Protein AF-A0A366HAZ0-F1 (afdb_monomer_lite)

Secondary structure (DSSP, 8-state):
-------PPPHHHHHHHHHHHHHHHHHHHHS-HHHHHHHHHHHHHHHHHHHHHHHHHHHHH---SS-HHHHHHHHHHHHT--GGGTPPPPPTT--TTHHHHHHHHHHT--HHHHHHHHHHHHHHHH------S----SSS---S---HHHHTTT--HHHHHHHHHHHHTT--HHHHHHHHHHHHHHHSS--

Structure (mmCIF, N/CA/C/O backbone):
data_AF-A0A366HAZ0-F1
#
_entry.id   AF-A0A366HAZ0-F1
#
loop_
_atom_site.group_PDB
_atom_site.id
_atom_site.type_symbol
_atom_site.label_atom_id
_atom_site.label_alt_id
_atom_site.label_comp_id
_atom_site.label_asym_id
_atom_site.label_entity_id
_atom_site.label_seq_id
_atom_site.pdbx_PDB_ins_code
_atom_site.Cartn_x
_atom_site.Cartn_y
_atom_site.Cartn_z
_atom_site.occupancy
_atom_site.B_iso_or_equiv
_atom_site.auth_seq_id
_atom_site.auth_comp_id
_atom_site.auth_asym_id
_atom_site.auth_atom_id
_atom_site.pdbx_PDB_model_num
ATOM 1 N N . MET A 1 1 ? -4.946 27.145 -31.937 1.00 37.06 1 MET A N 1
ATOM 2 C CA . MET A 1 1 ? -6.100 26.781 -31.088 1.00 37.06 1 MET A CA 1
ATOM 3 C C . MET A 1 1 ? -5.524 26.012 -29.920 1.00 37.06 1 MET A C 1
ATOM 5 O O . MET A 1 1 ? -5.293 24.819 -30.047 1.00 37.06 1 MET A O 1
ATOM 9 N N . ASP A 1 2 ? -5.206 26.731 -28.848 1.00 38.22 2 ASP A N 1
ATOM 10 C CA . ASP A 1 2 ? -4.627 26.183 -27.624 1.00 38.22 2 ASP A CA 1
ATOM 11 C C . ASP A 1 2 ? -5.698 26.182 -26.539 1.00 38.22 2 ASP A C 1
ATOM 13 O O . ASP A 1 2 ? -6.238 27.233 -26.198 1.00 38.22 2 ASP A O 1
ATOM 17 N N . THR A 1 3 ? -5.998 25.014 -25.978 1.00 39.91 3 THR A N 1
ATOM 18 C CA . THR A 1 3 ? -6.751 24.906 -24.724 1.00 39.91 3 THR A CA 1
ATOM 19 C C . THR A 1 3 ? -5.991 23.991 -23.777 1.00 39.91 3 THR A C 1
ATOM 21 O O . THR A 1 3 ? -6.195 22.778 -23.745 1.00 39.91 3 THR A O 1
ATOM 24 N N . ASN A 1 4 ? -5.087 24.619 -23.023 1.00 38.84 4 ASN A N 1
ATOM 25 C CA . ASN A 1 4 ? -4.504 24.112 -21.786 1.00 38.84 4 ASN A CA 1
ATOM 26 C C . ASN A 1 4 ? -5.628 23.850 -20.775 1.00 38.84 4 ASN A C 1
ATOM 28 O O . ASN A 1 4 ? -6.159 24.794 -20.193 1.00 38.84 4 ASN A O 1
ATOM 32 N N . ASN A 1 5 ? -5.976 22.584 -20.543 1.00 39.19 5 ASN A N 1
ATOM 33 C CA . ASN A 1 5 ? -6.870 22.204 -19.452 1.00 39.19 5 ASN A CA 1
ATOM 34 C C . ASN A 1 5 ? -6.023 21.829 -18.232 1.00 39.19 5 ASN A C 1
ATOM 36 O O . ASN A 1 5 ? -5.720 20.668 -17.970 1.00 39.19 5 ASN A O 1
ATOM 40 N N . ASN A 1 6 ? -5.590 22.870 -17.527 1.00 42.06 6 ASN A N 1
ATOM 41 C CA . ASN A 1 6 ? -4.923 22.782 -16.240 1.00 42.06 6 ASN A CA 1
ATOM 42 C C . ASN A 1 6 ? -5.991 22.401 -15.200 1.00 42.06 6 ASN A C 1
ATOM 44 O O . ASN A 1 6 ? -6.710 23.269 -14.704 1.00 42.06 6 ASN A O 1
ATOM 48 N N . LEU A 1 7 ? -6.141 21.109 -14.895 1.00 39.94 7 LEU A N 1
ATOM 49 C CA . LEU A 1 7 ? -6.948 20.640 -13.763 1.00 39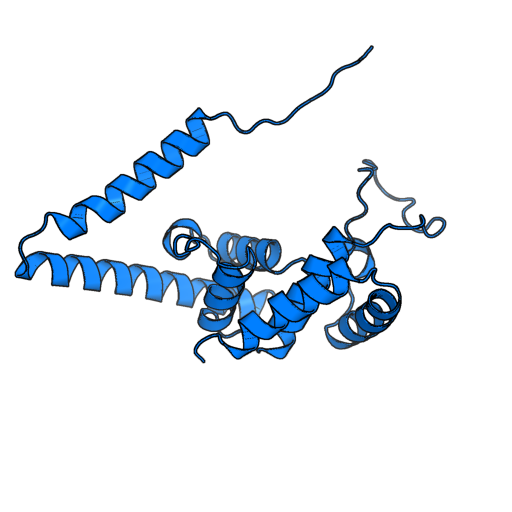.94 7 LEU A CA 1
ATOM 50 C C . LEU A 1 7 ? -6.211 20.984 -12.460 1.00 39.94 7 LEU A C 1
ATOM 52 O O . LEU A 1 7 ? -5.649 20.129 -11.783 1.00 39.94 7 LEU A O 1
ATOM 56 N N . LYS A 1 8 ? -6.207 22.274 -12.113 1.00 45.34 8 LYS A N 1
ATOM 57 C CA . LYS A 1 8 ? -6.032 22.699 -10.728 1.00 45.34 8 LYS A CA 1
ATOM 58 C C . LYS A 1 8 ? -7.244 22.181 -9.965 1.00 45.34 8 LYS A C 1
ATOM 60 O O . LYS A 1 8 ? -8.372 22.536 -10.302 1.00 45.34 8 LYS A O 1
ATOM 65 N N . MET A 1 9 ? -7.013 21.357 -8.944 1.00 40.12 9 MET A N 1
ATOM 66 C CA . MET A 1 9 ? -8.027 21.162 -7.912 1.00 40.12 9 MET A CA 1
ATOM 67 C C . MET A 1 9 ? -8.439 22.555 -7.400 1.00 40.12 9 MET A C 1
ATOM 69 O O . MET A 1 9 ? -7.547 23.341 -7.063 1.00 40.12 9 MET A O 1
ATOM 73 N N . PRO A 1 10 ? -9.741 22.895 -7.390 1.00 47.88 10 PRO A N 1
ATOM 74 C CA . PRO A 1 10 ? -10.216 24.129 -6.774 1.00 47.88 10 PRO A CA 1
ATOM 75 C C . PRO A 1 10 ? -9.736 24.145 -5.322 1.00 47.88 10 PRO A C 1
ATOM 77 O O . PRO A 1 10 ? -9.923 23.142 -4.627 1.00 47.88 10 PRO A O 1
ATOM 80 N N . SER A 1 11 ? -9.091 25.231 -4.871 1.00 53.00 11 SER A N 1
ATOM 81 C CA . SER A 1 11 ? -8.598 25.306 -3.485 1.00 53.00 11 SER A CA 1
ATOM 82 C C . SER A 1 11 ? -9.735 25.084 -2.492 1.00 53.00 11 SER A C 1
ATOM 84 O O . SER A 1 11 ? -9.527 24.421 -1.491 1.00 53.00 11 SER A O 1
ATOM 86 N N . ASP A 1 12 ? -10.955 25.461 -2.873 1.00 47.22 12 ASP A N 1
ATOM 87 C CA . ASP A 1 12 ? -12.197 25.226 -2.143 1.00 47.22 12 ASP A CA 1
ATOM 88 C C . ASP A 1 12 ? -12.406 23.761 -1.722 1.00 47.22 12 ASP A C 1
ATOM 90 O O . ASP A 1 12 ? -12.952 23.521 -0.655 1.00 47.22 12 ASP A O 1
ATOM 94 N N . ILE A 1 13 ? -11.962 22.768 -2.507 1.00 51.81 13 ILE A N 1
ATOM 95 C CA . ILE A 1 13 ? -12.087 21.341 -2.141 1.00 51.81 13 ILE A CA 1
ATOM 96 C C . ILE A 1 13 ? -11.008 20.943 -1.132 1.00 51.81 13 ILE A C 1
ATOM 98 O O . ILE A 1 13 ? -11.284 20.191 -0.202 1.00 51.81 13 ILE A O 1
ATOM 102 N N . LEU A 1 14 ? -9.788 21.454 -1.296 1.00 46.91 14 LEU A N 1
ATOM 103 C CA . LEU A 1 14 ? -8.686 21.242 -0.355 1.00 46.91 14 LEU A CA 1
ATOM 104 C C . LEU A 1 14 ? -8.985 21.905 0.993 1.00 46.91 14 LEU A C 1
ATOM 106 O O . LEU A 1 14 ? -8.792 21.278 2.029 1.00 46.91 14 LEU A O 1
ATOM 110 N N . ASP A 1 15 ? -9.541 23.113 0.975 1.00 42.88 15 ASP A N 1
ATOM 111 C CA . ASP A 1 15 ? -9.958 23.858 2.160 1.00 42.88 15 ASP A CA 1
ATOM 112 C C . ASP A 1 15 ? -11.165 23.195 2.842 1.00 42.88 15 ASP A C 1
ATOM 114 O O . ASP A 1 15 ? -11.197 23.107 4.067 1.00 42.88 15 ASP A O 1
ATOM 118 N N . LEU A 1 16 ? -12.117 22.638 2.079 1.00 44.81 16 LEU A N 1
ATOM 119 C CA . LEU A 1 16 ? -13.236 21.867 2.635 1.00 44.81 16 LEU A CA 1
ATOM 120 C C . LEU A 1 16 ? -12.758 20.563 3.290 1.00 44.81 16 LEU A C 1
ATOM 122 O O . LEU A 1 16 ? -13.192 20.233 4.390 1.00 44.81 16 LEU A O 1
ATOM 126 N N . VAL A 1 17 ? -11.833 19.845 2.644 1.00 47.78 17 VAL A N 1
ATOM 127 C CA . VAL A 1 17 ? -11.244 18.608 3.181 1.00 47.78 17 VAL A CA 1
ATOM 128 C C . VAL A 1 17 ? -10.405 18.905 4.426 1.00 47.78 17 VAL A C 1
ATOM 130 O O . VAL A 1 17 ? -10.505 18.174 5.405 1.00 47.78 17 VAL A O 1
ATOM 133 N N . LEU A 1 18 ? -9.631 19.995 4.439 1.00 50.50 18 LEU A N 1
ATOM 134 C CA . LEU A 1 18 ? -8.864 20.436 5.610 1.00 50.50 18 LEU A CA 1
ATOM 135 C C . LEU A 1 18 ? -9.772 20.928 6.751 1.00 50.50 18 LEU A C 1
ATOM 137 O O . LEU A 1 18 ? -9.487 20.664 7.921 1.00 50.50 18 LEU A O 1
ATOM 141 N N . ALA A 1 19 ? -10.889 21.591 6.445 1.00 47.81 19 ALA A N 1
ATOM 142 C CA . ALA A 1 19 ? -11.870 22.030 7.438 1.00 47.81 19 ALA A CA 1
ATOM 143 C C . ALA A 1 19 ? -12.631 20.845 8.057 1.00 47.81 19 ALA A C 1
ATOM 145 O O . ALA A 1 19 ? -12.756 20.758 9.277 1.00 47.81 19 ALA A O 1
ATOM 146 N N . GLU A 1 20 ? -13.076 19.884 7.245 1.00 46.56 20 GLU A N 1
ATOM 147 C CA . GLU A 1 20 ? -13.762 18.675 7.722 1.00 46.56 20 GLU A CA 1
ATOM 148 C C . GLU A 1 20 ? -12.813 17.748 8.508 1.00 46.56 20 GLU A C 1
ATOM 150 O O . GLU A 1 20 ? -13.216 17.058 9.449 1.00 46.56 20 GLU A O 1
ATOM 155 N N . TRP A 1 21 ? -11.523 17.766 8.177 1.00 46.34 21 TRP A N 1
ATOM 156 C CA . TRP A 1 21 ? -10.495 16.993 8.867 1.00 46.34 21 TRP A CA 1
ATOM 157 C C . TRP A 1 21 ? -10.009 17.642 10.169 1.00 46.34 21 TRP A C 1
ATOM 159 O O . TRP A 1 21 ? -9.858 16.946 11.173 1.00 46.34 21 TRP A O 1
ATOM 169 N N . SER A 1 22 ? -9.856 18.970 10.204 1.00 50.12 22 SER A N 1
ATOM 170 C CA . SER A 1 22 ? -9.558 19.701 11.446 1.00 50.12 22 SER A CA 1
ATOM 171 C C . SER A 1 22 ? -10.711 19.611 12.451 1.00 50.12 22 SER A C 1
ATOM 173 O O . SER A 1 22 ? -10.463 19.399 13.635 1.00 50.12 22 SER A O 1
ATOM 175 N N . ALA A 1 23 ? -11.967 19.649 11.993 1.00 50.50 23 ALA A N 1
ATOM 176 C CA . ALA A 1 23 ? -13.138 19.525 12.861 1.00 50.50 23 ALA A CA 1
ATOM 177 C C . ALA A 1 23 ? -13.175 18.203 13.655 1.00 50.50 23 ALA A C 1
ATOM 179 O O . ALA A 1 23 ? -13.525 18.213 14.832 1.00 50.50 23 ALA A O 1
ATOM 180 N N . ASN A 1 24 ? -12.757 17.080 13.057 1.00 49.91 24 ASN A N 1
ATOM 181 C CA . ASN A 1 24 ? -12.725 15.783 13.748 1.00 49.91 24 ASN A CA 1
ATOM 182 C C . ASN A 1 24 ? -11.551 15.654 14.742 1.00 49.91 24 ASN A C 1
ATOM 184 O O . ASN A 1 24 ? -11.669 14.935 15.728 1.00 49.91 24 ASN A O 1
ATOM 188 N N . HIS A 1 25 ? -10.433 16.357 14.521 1.00 47.94 25 HIS A N 1
ATOM 189 C CA . HIS A 1 25 ? -9.297 16.376 15.457 1.00 47.94 25 HIS A CA 1
ATOM 190 C C . HIS A 1 25 ? -9.520 17.315 16.658 1.00 47.94 25 HIS A C 1
ATOM 192 O O . HIS A 1 25 ? -9.058 17.026 17.761 1.00 47.94 25 HIS A O 1
ATOM 198 N N . ILE A 1 26 ? -10.255 18.418 16.477 1.00 50.28 26 ILE A N 1
ATOM 199 C CA . ILE A 1 26 ? -10.458 19.448 17.515 1.00 50.28 26 ILE A CA 1
ATOM 200 C C . ILE A 1 26 ? -11.385 18.977 18.657 1.00 50.28 26 ILE A C 1
ATOM 202 O O . ILE A 1 26 ? -11.245 19.431 19.798 1.00 50.28 26 ILE A O 1
ATOM 206 N N . GLU A 1 27 ? -12.296 18.027 18.411 1.00 51.94 27 GLU A N 1
ATOM 207 C CA . GLU A 1 27 ? -13.179 17.481 19.463 1.00 51.94 27 GLU A CA 1
ATOM 208 C C . GLU A 1 27 ? -12.410 16.743 20.579 1.00 51.94 27 GLU A C 1
ATOM 210 O O . GLU A 1 27 ? -12.905 16.590 21.695 1.00 51.94 27 GLU A O 1
ATOM 215 N N . TRP A 1 28 ? -11.180 16.302 20.306 1.00 47.38 28 TRP A N 1
ATOM 216 C CA . TRP A 1 28 ? -10.385 15.464 21.206 1.00 47.38 28 TRP A CA 1
ATOM 217 C C . TRP A 1 28 ? -9.606 16.276 22.230 1.00 47.38 28 TRP A C 1
ATOM 219 O O . TRP A 1 28 ? -9.470 15.863 23.382 1.00 47.38 28 TRP A O 1
ATOM 229 N N . GLU A 1 29 ? -9.095 17.428 21.801 1.00 53.06 29 GLU A N 1
ATOM 230 C CA . GLU A 1 29 ? -8.284 18.322 22.630 1.00 53.06 29 GLU A CA 1
ATOM 231 C C . GLU A 1 29 ? -9.135 19.131 23.615 1.00 53.06 29 GLU A C 1
ATOM 233 O O . GLU A 1 29 ? -8.626 19.633 24.615 1.00 53.06 29 GLU A O 1
ATOM 238 N N . THR A 1 30 ? -10.441 19.232 23.359 1.00 59.28 30 THR A N 1
ATOM 239 C CA . THR A 1 30 ? -11.375 20.068 24.126 1.00 59.28 30 THR A CA 1
ATOM 240 C C . THR A 1 30 ? -12.292 19.274 25.063 1.00 59.28 30 THR A C 1
ATOM 242 O O . THR A 1 30 ? -12.938 19.862 25.933 1.00 59.28 30 THR A O 1
ATOM 245 N N . ALA A 1 31 ? -12.336 17.942 24.943 1.00 59.03 31 ALA A N 1
ATOM 246 C CA . ALA A 1 31 ? -13.178 17.090 25.777 1.00 59.03 31 ALA A CA 1
ATOM 247 C C . ALA A 1 31 ? -12.585 16.879 27.190 1.00 59.03 31 ALA A C 1
ATOM 249 O O . ALA A 1 31 ? -11.376 16.672 27.337 1.00 59.03 31 ALA A O 1
ATOM 250 N N . PRO A 1 32 ? -13.416 16.834 28.253 1.00 71.31 32 PRO A N 1
ATOM 251 C CA . PRO A 1 32 ? -12.972 16.429 29.585 1.00 71.31 32 PRO A CA 1
ATOM 252 C C . PRO A 1 32 ? -12.247 15.070 29.539 1.00 71.31 32 PRO A C 1
ATOM 254 O O . PRO A 1 32 ? -12.665 14.196 28.773 1.00 71.31 32 PRO A O 1
ATOM 257 N N . PRO A 1 33 ? -11.223 14.816 30.380 1.00 67.25 33 PRO A N 1
ATOM 258 C CA . PRO A 1 33 ? -10.393 13.606 30.296 1.00 67.25 33 PRO A CA 1
ATOM 259 C C . PRO A 1 33 ? -11.170 12.276 30.268 1.00 67.25 33 PRO A C 1
ATOM 261 O O . PRO A 1 33 ? -10.761 11.328 29.596 1.00 67.25 33 PRO A O 1
ATOM 264 N N . SER A 1 34 ? -12.315 12.209 30.957 1.00 68.00 34 SER A N 1
ATOM 265 C CA . SER A 1 34 ? -13.208 11.043 30.971 1.00 68.00 34 SER A CA 1
ATOM 266 C C . SER A 1 34 ? -13.964 10.821 29.652 1.00 68.00 34 SER A C 1
ATOM 268 O O . SER A 1 34 ? -14.258 9.679 29.307 1.00 68.00 34 SER A O 1
ATOM 270 N N . GLN A 1 35 ? -14.244 11.881 28.888 1.00 72.12 35 GLN A N 1
ATOM 271 C CA . GLN A 1 35 ? -14.897 11.820 27.576 1.00 72.12 35 GLN A CA 1
ATOM 272 C C . GLN A 1 35 ? -13.882 11.645 26.442 1.00 72.12 35 GLN A C 1
ATOM 274 O O . GLN A 1 35 ? -14.131 10.868 25.523 1.00 72.12 35 GLN A O 1
ATOM 279 N N . ALA A 1 36 ? -12.701 12.259 26.551 1.00 72.94 36 ALA A N 1
ATOM 280 C CA . ALA A 1 36 ? -11.616 12.098 25.582 1.00 72.94 36 ALA A CA 1
ATOM 281 C C . ALA A 1 36 ? -11.197 10.625 25.411 1.00 72.94 36 ALA A C 1
ATOM 283 O O . ALA A 1 36 ? -10.845 10.187 24.319 1.00 72.94 36 ALA A O 1
ATOM 284 N N . PHE A 1 37 ? -11.254 9.815 26.476 1.00 78.00 37 PHE A N 1
ATOM 285 C CA . PHE A 1 37 ? -11.041 8.368 26.367 1.00 78.00 37 PHE A CA 1
ATOM 286 C C . PHE A 1 37 ? -12.111 7.670 25.511 1.00 78.00 37 PHE A C 1
ATOM 288 O O . PHE A 1 37 ? -11.766 6.868 24.646 1.00 78.00 37 PHE A O 1
ATOM 295 N N . LEU A 1 38 ? -13.393 7.980 25.722 1.00 80.06 38 LEU A N 1
ATOM 296 C CA . LEU A 1 38 ? -14.501 7.367 24.980 1.00 80.06 38 LEU A CA 1
ATOM 297 C C . LEU A 1 38 ? -14.480 7.757 23.502 1.00 80.06 38 LEU A C 1
ATOM 299 O O . LEU A 1 38 ? -14.690 6.904 22.641 1.00 80.06 38 LEU A O 1
ATOM 303 N N . VAL A 1 39 ? -14.168 9.019 23.210 1.00 78.44 39 VAL A N 1
ATOM 304 C CA . VAL A 1 39 ? -13.999 9.514 21.840 1.00 78.44 39 VAL A CA 1
ATOM 305 C C . VAL A 1 39 ? -12.830 8.788 21.156 1.00 78.44 39 VAL A C 1
ATOM 307 O O . VAL A 1 39 ? -13.010 8.221 20.074 1.00 78.44 39 VAL A O 1
ATOM 310 N N . ARG A 1 40 ? -11.678 8.668 21.839 1.00 78.12 40 ARG A N 1
ATOM 311 C CA . ARG A 1 40 ? -10.515 7.896 21.362 1.00 78.12 40 ARG A CA 1
ATOM 312 C C . ARG A 1 40 ? -10.834 6.437 21.077 1.00 78.12 40 ARG A C 1
ATOM 314 O O . ARG A 1 40 ? -10.484 5.919 20.017 1.00 78.12 40 ARG A O 1
ATOM 321 N N . ALA A 1 41 ? -11.517 5.773 22.003 1.00 81.50 41 ALA A N 1
ATOM 322 C CA . ALA A 1 41 ? -11.931 4.385 21.840 1.00 81.50 41 ALA A CA 1
ATOM 323 C C . ALA A 1 41 ? -12.916 4.222 20.668 1.00 81.50 41 ALA A C 1
ATOM 325 O O . ALA A 1 41 ? -12.799 3.277 19.887 1.00 81.50 41 ALA A O 1
ATOM 326 N N . GLY A 1 42 ? -13.850 5.164 20.508 1.00 84.25 42 GLY A N 1
ATOM 327 C CA . GLY A 1 42 ? -14.813 5.179 19.411 1.00 84.25 42 GLY A CA 1
ATOM 328 C C . GLY A 1 42 ? -14.155 5.319 18.039 1.00 84.25 42 GLY A C 1
ATOM 329 O O . GLY A 1 42 ? -14.512 4.600 17.105 1.00 84.25 42 GLY A O 1
ATOM 330 N N . GLU A 1 43 ? -13.165 6.198 17.887 1.00 83.19 43 GLU A N 1
ATOM 331 C CA . GLU A 1 43 ? -12.406 6.290 16.632 1.00 83.19 43 GLU A CA 1
ATOM 332 C C . GLU A 1 43 ? -11.502 5.095 16.389 1.00 83.19 43 GLU A C 1
ATOM 334 O O . GLU A 1 43 ? -11.487 4.578 15.273 1.00 83.19 43 GLU A O 1
ATOM 339 N N . ALA A 1 44 ? -10.827 4.587 17.420 1.00 84.31 44 ALA A N 1
ATOM 340 C CA . ALA A 1 44 ? -10.047 3.362 17.295 1.00 84.31 44 ALA A CA 1
ATOM 341 C C . ALA A 1 44 ? -10.919 2.194 16.795 1.00 84.31 44 ALA A C 1
ATOM 343 O O . ALA A 1 44 ? -10.514 1.465 15.889 1.00 84.31 44 ALA A O 1
ATOM 344 N N . ALA A 1 45 ? -12.148 2.058 17.309 1.00 85.06 45 ALA A N 1
ATOM 345 C CA . ALA A 1 45 ? -13.103 1.051 16.853 1.00 85.06 45 ALA A CA 1
ATOM 346 C C . ALA A 1 45 ? -13.551 1.274 15.396 1.00 85.06 45 ALA A C 1
ATOM 348 O O . ALA A 1 45 ? -13.588 0.324 14.607 1.00 85.06 45 ALA A O 1
ATOM 349 N N . ARG A 1 46 ? -13.852 2.524 15.007 1.00 87.25 46 ARG A N 1
ATOM 350 C CA . ARG A 1 46 ? -14.220 2.879 13.623 1.00 87.25 46 ARG A CA 1
ATOM 351 C C . ARG A 1 46 ? -13.086 2.566 12.642 1.00 87.25 46 ARG A C 1
ATOM 353 O O . ARG A 1 46 ? -13.329 1.923 11.618 1.00 87.25 46 ARG A O 1
ATOM 360 N N . ASN A 1 47 ? -11.856 2.931 12.992 1.00 87.56 47 ASN A N 1
ATOM 361 C CA . ASN A 1 47 ? -10.667 2.688 12.177 1.00 87.56 47 ASN A CA 1
ATOM 362 C C . ASN A 1 47 ? -10.335 1.195 12.101 1.00 87.56 47 ASN A C 1
ATOM 364 O O . ASN A 1 47 ? -10.061 0.680 11.018 1.00 87.56 47 ASN A O 1
ATOM 368 N N . GLY A 1 48 ? -10.450 0.468 13.216 1.00 89.00 48 GLY A N 1
ATOM 369 C CA . GLY A 1 48 ? -10.290 -0.986 13.247 1.00 89.00 48 GLY A CA 1
ATOM 370 C C . GLY A 1 48 ? -11.286 -1.706 12.332 1.00 89.00 48 GLY A C 1
ATOM 371 O O . GLY A 1 48 ? -10.905 -2.605 11.581 1.00 89.00 48 GLY A O 1
ATOM 372 N N . ASN A 1 49 ? -12.552 -1.275 12.319 1.00 91.19 49 ASN A N 1
ATOM 373 C CA . ASN A 1 49 ? -13.550 -1.833 11.408 1.00 91.19 49 ASN A CA 1
ATOM 374 C C . ASN A 1 49 ? -13.243 -1.518 9.932 1.00 91.19 49 ASN A C 1
ATOM 376 O O . ASN A 1 49 ? -13.368 -2.401 9.086 1.00 91.19 49 ASN A O 1
ATOM 380 N N . ALA A 1 50 ? -12.809 -0.294 9.624 1.00 90.94 50 ALA A N 1
ATOM 381 C CA . ALA A 1 50 ? -12.411 0.102 8.273 1.00 90.94 50 ALA A CA 1
ATOM 382 C C . ALA A 1 50 ? -11.223 -0.730 7.749 1.00 90.94 50 ALA A C 1
ATOM 384 O O . ALA A 1 50 ? -11.292 -1.276 6.647 1.00 90.94 50 ALA A O 1
ATOM 385 N N . ILE A 1 51 ? -10.184 -0.918 8.571 1.00 91.69 51 ILE A N 1
ATOM 386 C CA . ILE A 1 51 ? -9.027 -1.773 8.257 1.00 91.69 51 ILE A CA 1
ATOM 387 C C . ILE A 1 51 ? -9.471 -3.214 7.988 1.00 91.69 51 ILE A C 1
ATOM 389 O O . ILE A 1 51 ? -9.011 -3.832 7.031 1.00 91.69 51 ILE A O 1
ATOM 393 N N . ARG A 1 52 ? -10.398 -3.753 8.791 1.00 91.94 52 ARG A N 1
ATOM 394 C CA . ARG A 1 52 ? -10.930 -5.110 8.599 1.00 91.94 52 ARG A CA 1
ATOM 395 C C . ARG A 1 52 ? -11.652 -5.271 7.257 1.00 91.94 52 ARG A C 1
ATOM 397 O O . ARG A 1 52 ? -11.442 -6.270 6.578 1.00 91.94 52 ARG A O 1
ATOM 404 N N . LEU A 1 53 ? -12.482 -4.302 6.866 1.00 92.94 53 LEU A N 1
ATOM 405 C CA . LEU A 1 53 ? -13.170 -4.325 5.568 1.00 92.94 53 LEU A CA 1
ATOM 406 C C . LEU A 1 53 ? -12.175 -4.271 4.405 1.00 92.94 53 LEU A C 1
ATOM 408 O O . LEU A 1 53 ? -12.291 -5.037 3.451 1.00 92.94 53 LEU A O 1
ATOM 412 N N . MET A 1 54 ? -11.169 -3.404 4.506 1.00 93.19 54 MET A N 1
ATOM 413 C CA . MET A 1 54 ? -10.128 -3.291 3.490 1.00 93.19 54 MET A CA 1
ATOM 414 C C . MET A 1 54 ? -9.249 -4.539 3.409 1.00 93.19 54 MET A C 1
ATOM 416 O O . MET A 1 54 ? -8.929 -4.964 2.306 1.00 93.19 54 MET A O 1
ATOM 420 N N . ARG A 1 55 ? -8.916 -5.181 4.534 1.00 94.25 55 ARG A N 1
ATOM 421 C CA . ARG A 1 55 ? -8.192 -6.463 4.549 1.00 94.25 55 ARG A CA 1
ATOM 422 C C . ARG A 1 55 ? -8.919 -7.532 3.732 1.00 94.25 55 ARG A C 1
ATOM 424 O O . ARG A 1 55 ? -8.289 -8.195 2.917 1.00 94.25 55 ARG A O 1
ATOM 431 N N . ASN A 1 56 ? -10.236 -7.657 3.897 1.00 91.94 56 ASN A N 1
ATOM 432 C CA . ASN A 1 56 ? -11.030 -8.593 3.097 1.00 91.94 56 ASN A CA 1
ATOM 433 C C . ASN A 1 56 ? -10.957 -8.250 1.599 1.00 91.94 56 ASN A C 1
ATOM 435 O O . ASN A 1 56 ? -10.755 -9.137 0.775 1.00 91.94 56 ASN A O 1
ATOM 439 N N . ALA A 1 57 ? -11.044 -6.962 1.248 1.00 92.12 57 ALA A N 1
ATOM 440 C CA . ALA A 1 57 ? -10.912 -6.514 -0.138 1.00 92.12 57 ALA A CA 1
ATOM 441 C C . ALA A 1 57 ? -9.511 -6.777 -0.726 1.00 92.12 57 ALA A C 1
ATOM 443 O O . ALA A 1 57 ? -9.413 -7.124 -1.899 1.00 92.12 57 ALA A O 1
ATOM 444 N N . VAL A 1 58 ? -8.436 -6.673 0.068 1.00 92.81 58 VAL A N 1
ATOM 445 C CA . VAL A 1 58 ? -7.077 -7.074 -0.352 1.00 92.81 58 VAL A CA 1
ATOM 446 C C . VAL A 1 58 ? -7.032 -8.560 -0.698 1.00 92.81 58 VAL A C 1
ATOM 448 O O . VAL A 1 58 ? -6.447 -8.930 -1.713 1.00 92.81 58 VAL A O 1
ATOM 451 N N . SER A 1 59 ? -7.643 -9.417 0.126 1.00 89.06 59 SER A N 1
ATOM 452 C CA . SER A 1 59 ? -7.689 -10.859 -0.137 1.00 89.06 59 SER A CA 1
ATOM 453 C C . SER A 1 59 ? -8.460 -11.202 -1.415 1.00 89.06 59 SER A C 1
ATOM 455 O O . SER A 1 59 ? -8.074 -12.134 -2.111 1.00 89.06 59 SER A O 1
ATOM 457 N N . GLU A 1 60 ? -9.513 -10.448 -1.741 1.00 89.38 60 GLU A N 1
ATOM 458 C CA . GLU A 1 60 ? -10.284 -10.623 -2.981 1.00 89.38 60 GLU A CA 1
ATOM 459 C C . GLU A 1 60 ? -9.559 -10.097 -4.226 1.00 89.38 60 GLU A C 1
ATOM 461 O O . GLU A 1 60 ? -9.609 -10.732 -5.277 1.00 89.38 60 GLU A O 1
ATOM 466 N N . LEU A 1 61 ? -8.927 -8.922 -4.132 1.00 86.94 61 LEU A N 1
ATOM 467 C CA . LEU A 1 61 ? -8.273 -8.268 -5.270 1.00 86.94 61 LEU A CA 1
ATOM 468 C C . LEU A 1 61 ? -6.939 -8.923 -5.642 1.00 86.94 61 LEU A C 1
ATOM 470 O O . LEU A 1 61 ? -6.547 -8.863 -6.804 1.00 86.94 61 LEU A O 1
ATOM 474 N N . GLY A 1 62 ? -6.256 -9.553 -4.682 1.00 87.50 62 GLY A N 1
ATOM 475 C CA . GLY A 1 62 ? -4.945 -10.153 -4.916 1.00 87.50 62 GLY A CA 1
ATOM 476 C C . GLY A 1 62 ? -3.891 -9.107 -5.283 1.00 87.50 62 GLY A C 1
ATOM 477 O O . GLY A 1 62 ? -3.975 -7.953 -4.880 1.00 87.50 62 GLY A O 1
ATOM 478 N N . PHE A 1 63 ? -2.858 -9.501 -6.021 1.00 87.12 63 PHE A N 1
ATOM 479 C CA . PHE A 1 63 ? -1.887 -8.540 -6.538 1.00 87.12 63 PHE A CA 1
ATOM 480 C C . PHE A 1 63 ? -2.430 -7.842 -7.786 1.00 87.12 63 PHE A C 1
ATOM 482 O O . PHE A 1 63 ? -2.929 -8.490 -8.704 1.00 87.12 63 PHE A O 1
ATOM 489 N N . SER A 1 64 ? -2.286 -6.518 -7.830 1.00 85.56 64 SER A N 1
ATOM 490 C CA . SER A 1 64 ? -2.530 -5.720 -9.029 1.00 85.56 64 SER A CA 1
ATOM 491 C C . SER A 1 64 ? -1.295 -4.870 -9.310 1.00 85.56 64 SER A C 1
ATOM 493 O O . SER A 1 64 ? -0.811 -4.207 -8.393 1.00 85.56 64 SER A O 1
ATOM 495 N N . PRO A 1 65 ? -0.779 -4.849 -10.546 1.00 81.56 65 PRO A N 1
ATOM 496 C CA . PRO A 1 65 ? 0.485 -4.205 -10.885 1.00 81.56 65 PRO A CA 1
ATOM 497 C C . PRO A 1 65 ? 0.340 -2.680 -11.022 1.00 81.56 65 PRO A C 1
ATOM 499 O O . PRO A 1 65 ? 0.670 -2.097 -12.048 1.00 81.56 65 PRO A O 1
ATOM 502 N N . VAL A 1 66 ? -0.174 -2.025 -9.985 1.00 84.94 66 VAL A N 1
ATOM 503 C CA . VAL A 1 66 ? -0.306 -0.568 -9.874 1.00 84.94 66 VAL A CA 1
ATOM 504 C C . VAL A 1 66 ? 0.500 -0.066 -8.670 1.00 84.94 66 VAL A C 1
ATOM 506 O O . VAL A 1 66 ? 0.759 -0.846 -7.743 1.00 84.94 66 VAL A O 1
ATOM 509 N N . PRO A 1 67 ? 0.900 1.216 -8.641 1.00 86.75 67 PRO A N 1
ATOM 510 C CA . PRO A 1 67 ? 1.605 1.789 -7.500 1.00 86.75 67 PRO A CA 1
ATOM 511 C C . PRO A 1 67 ? 0.879 1.594 -6.168 1.00 86.75 67 PRO A C 1
ATOM 513 O O . PRO A 1 67 ? -0.351 1.568 -6.113 1.00 86.75 67 PRO A O 1
ATOM 516 N N . LEU A 1 68 ? 1.640 1.514 -5.070 1.00 88.88 68 LEU A N 1
ATOM 517 C CA . LEU A 1 68 ? 1.085 1.282 -3.728 1.00 88.88 68 LEU A CA 1
ATOM 518 C C . LEU A 1 68 ? -0.052 2.256 -3.348 1.00 88.88 68 LEU A C 1
ATOM 520 O O . LEU A 1 68 ? -1.078 1.771 -2.864 1.00 88.88 68 LEU A O 1
ATOM 524 N N . PRO A 1 69 ? 0.064 3.584 -3.572 1.00 87.69 69 PRO A N 1
ATOM 525 C CA . PRO A 1 69 ? -1.021 4.514 -3.251 1.00 87.69 69 PRO A CA 1
ATOM 526 C C . PRO A 1 69 ? -2.318 4.195 -4.002 1.00 87.69 69 PRO A C 1
ATOM 528 O O . PRO A 1 69 ? -3.394 4.145 -3.404 1.00 87.69 69 PRO A O 1
ATOM 531 N N . ASP A 1 70 ? -2.206 3.900 -5.296 1.00 86.00 70 ASP A N 1
ATOM 532 C CA . ASP A 1 70 ? -3.347 3.614 -6.168 1.00 86.00 70 ASP A CA 1
ATOM 533 C C . ASP A 1 70 ? -3.973 2.255 -5.847 1.00 86.00 70 ASP A C 1
ATOM 535 O O . ASP A 1 70 ? -5.200 2.104 -5.852 1.00 86.00 70 ASP A O 1
ATOM 539 N N . TYR A 1 71 ? -3.142 1.268 -5.501 1.00 89.69 71 TYR A N 1
ATOM 540 C CA . TYR A 1 71 ? -3.603 -0.034 -5.038 1.00 89.69 71 TYR A CA 1
ATOM 541 C C . TYR A 1 71 ? -4.421 0.106 -3.750 1.00 89.69 71 TYR A C 1
ATOM 543 O O . TYR A 1 71 ? -5.562 -0.353 -3.681 1.00 89.69 71 TYR A O 1
ATOM 551 N N . VAL A 1 72 ? -3.884 0.805 -2.746 1.00 90.62 72 VAL A N 1
ATOM 552 C CA . VAL A 1 72 ? -4.566 1.030 -1.463 1.00 90.62 72 VAL A CA 1
ATOM 553 C C . VAL A 1 72 ? -5.849 1.854 -1.647 1.00 90.62 72 VAL A C 1
ATOM 555 O O . VAL A 1 72 ? -6.869 1.538 -1.030 1.00 90.62 72 VAL A O 1
ATOM 558 N N . ALA A 1 73 ? -5.851 2.853 -2.534 1.00 89.38 73 ALA A N 1
ATOM 559 C CA . ALA A 1 73 ? -7.058 3.600 -2.892 1.00 89.38 73 ALA A CA 1
ATOM 560 C C . ALA A 1 73 ? -8.117 2.704 -3.562 1.00 89.38 73 ALA A C 1
ATOM 562 O O . ALA A 1 73 ? -9.301 2.774 -3.229 1.00 89.38 73 ALA A O 1
ATOM 563 N N . THR A 1 74 ? -7.702 1.808 -4.460 1.00 88.88 74 THR A N 1
ATOM 564 C CA . THR A 1 74 ? -8.592 0.830 -5.107 1.00 88.88 74 THR A CA 1
ATOM 565 C C . THR A 1 74 ? -9.198 -0.134 -4.087 1.00 88.88 74 THR A C 1
ATOM 567 O O . THR A 1 74 ? -10.407 -0.376 -4.105 1.00 88.88 74 THR A O 1
ATOM 570 N N . VAL A 1 75 ? -8.388 -0.630 -3.148 1.00 91.38 75 VAL A 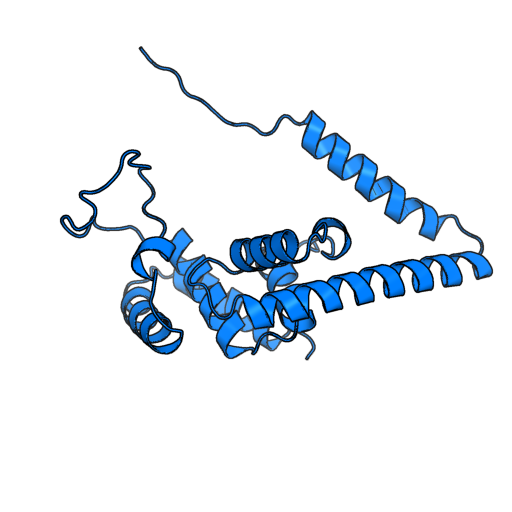N 1
ATOM 571 C CA . VAL A 1 75 ? -8.834 -1.469 -2.026 1.00 91.38 75 VAL A CA 1
ATOM 572 C C . VAL A 1 75 ? -9.862 -0.730 -1.165 1.00 91.38 75 VAL A C 1
ATOM 574 O O . VAL A 1 75 ? -10.911 -1.290 -0.846 1.00 91.38 75 VAL A O 1
ATOM 577 N N . ALA A 1 76 ? -9.604 0.532 -0.815 1.00 90.56 76 ALA A N 1
ATOM 578 C CA . ALA A 1 76 ? -10.535 1.360 -0.049 1.00 90.56 76 ALA A CA 1
ATOM 579 C C . ALA A 1 76 ? -11.866 1.563 -0.780 1.00 90.56 76 ALA A C 1
ATOM 581 O O . ALA A 1 76 ? -12.930 1.358 -0.191 1.00 90.56 76 ALA A O 1
ATOM 582 N N . ASN A 1 77 ? -11.817 1.871 -2.077 1.00 90.56 77 ASN A N 1
ATOM 583 C CA . ASN A 1 77 ? -13.005 2.008 -2.916 1.00 90.56 77 ASN A CA 1
ATOM 584 C C . ASN A 1 77 ? -13.815 0.705 -2.966 1.00 90.56 77 ASN A C 1
ATOM 586 O O . ASN A 1 77 ? -15.033 0.723 -2.777 1.00 90.56 77 ASN A O 1
ATOM 590 N N . LYS A 1 78 ? -13.146 -0.441 -3.148 1.00 90.56 78 LYS A N 1
ATOM 591 C CA . LYS A 1 78 ? -13.780 -1.768 -3.137 1.00 90.56 78 LYS A CA 1
ATOM 592 C C . LYS A 1 78 ? -14.435 -2.077 -1.787 1.00 90.56 78 LYS A C 1
ATOM 594 O O . LYS A 1 78 ? -15.555 -2.581 -1.757 1.00 90.56 78 LYS A O 1
ATOM 599 N N . ALA A 1 79 ? -13.775 -1.716 -0.688 1.00 92.12 79 ALA A N 1
ATOM 600 C CA . ALA A 1 79 ? -14.281 -1.864 0.674 1.00 92.12 79 ALA A CA 1
ATOM 601 C C . ALA A 1 79 ? -15.323 -0.800 1.075 1.00 92.12 79 ALA A C 1
ATOM 603 O O . ALA A 1 79 ? -15.886 -0.888 2.167 1.00 92.12 79 ALA A O 1
ATOM 604 N N . ARG A 1 80 ? -15.585 0.199 0.215 1.00 92.81 80 ARG A N 1
ATOM 605 C CA . ARG A 1 80 ? -16.429 1.378 0.495 1.00 92.81 80 ARG A CA 1
ATOM 606 C C . ARG A 1 80 ? -15.984 2.143 1.749 1.00 92.81 80 ARG A C 1
ATOM 608 O O . ARG A 1 80 ? -16.806 2.644 2.514 1.00 92.81 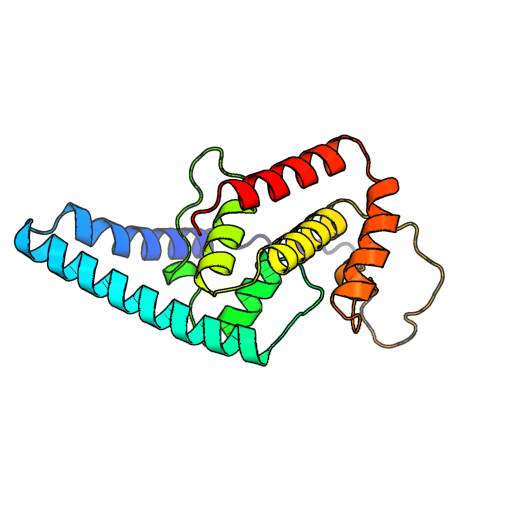80 ARG A O 1
ATOM 615 N N . VAL A 1 81 ? -14.673 2.219 1.963 1.00 89.31 81 VAL A N 1
ATOM 616 C CA . VAL A 1 81 ? -14.041 2.924 3.080 1.00 89.31 81 VAL A CA 1
ATOM 617 C C . VAL A 1 81 ? -13.475 4.248 2.578 1.00 89.31 81 VAL A C 1
ATOM 619 O O . VAL A 1 81 ? -12.768 4.286 1.578 1.00 89.31 81 VAL A O 1
ATOM 622 N N . ASN A 1 82 ? -13.751 5.342 3.293 1.00 86.88 82 ASN A N 1
ATOM 623 C CA . ASN A 1 82 ? -13.071 6.610 3.037 1.00 86.88 82 ASN A CA 1
ATOM 624 C C . ASN A 1 82 ? -11.656 6.552 3.631 1.00 86.88 82 ASN A C 1
ATOM 626 O O . ASN A 1 82 ? -11.496 6.494 4.852 1.00 86.88 82 ASN A O 1
ATOM 630 N N . LEU A 1 83 ? -10.648 6.596 2.760 1.00 80.44 83 LEU A N 1
ATOM 631 C CA . LEU A 1 83 ? -9.241 6.490 3.130 1.00 80.44 83 LEU A CA 1
ATOM 632 C C . LEU A 1 83 ? -8.775 7.617 4.072 1.00 80.44 83 LEU A C 1
ATOM 634 O O . LEU A 1 83 ? -7.954 7.382 4.956 1.00 80.44 83 LEU A O 1
ATOM 638 N N . GLY A 1 84 ? -9.353 8.817 3.952 1.00 78.75 84 GLY A N 1
ATOM 639 C CA . GLY A 1 84 ? -9.039 9.954 4.824 1.00 78.75 84 GLY A CA 1
ATOM 640 C C . GLY A 1 84 ? -9.379 9.713 6.298 1.00 78.75 84 GLY A C 1
ATOM 641 O O . GLY A 1 84 ? -8.830 10.380 7.165 1.00 78.75 84 GLY A O 1
ATOM 642 N N . LYS A 1 85 ? -10.234 8.724 6.603 1.00 74.44 85 LYS A N 1
ATOM 643 C CA . LYS A 1 85 ? -10.558 8.335 7.986 1.00 74.44 85 LYS A CA 1
ATOM 644 C C . LYS A 1 85 ? -9.502 7.438 8.631 1.00 74.44 85 LYS A C 1
ATOM 646 O O . LYS A 1 85 ? -9.513 7.276 9.843 1.00 74.44 85 LYS A O 1
ATOM 651 N N . ILE A 1 86 ? -8.628 6.823 7.835 1.00 77.69 86 ILE A N 1
ATOM 652 C CA . ILE A 1 86 ? -7.657 5.828 8.314 1.00 77.69 86 ILE A CA 1
ATOM 653 C C . ILE A 1 86 ? -6.202 6.207 8.044 1.00 77.69 86 ILE A C 1
ATOM 655 O O . ILE A 1 86 ? -5.311 5.586 8.625 1.00 77.69 86 ILE A O 1
ATOM 659 N N . MET A 1 87 ? -5.945 7.187 7.173 1.00 77.38 87 MET A N 1
ATOM 660 C CA . MET A 1 87 ? -4.592 7.674 6.941 1.00 77.38 87 MET A CA 1
ATOM 661 C C . MET A 1 87 ? -4.193 8.695 8.004 1.00 77.38 87 MET A C 1
ATOM 663 O O . MET A 1 87 ? -4.905 9.686 8.183 1.00 77.38 87 MET A O 1
ATOM 667 N N . PRO A 1 88 ? -3.046 8.502 8.673 1.00 66.25 88 PRO A N 1
ATOM 668 C CA . PRO A 1 88 ? -2.457 9.566 9.466 1.00 66.25 88 PRO A CA 1
ATOM 669 C C . PRO A 1 88 ? -1.982 10.712 8.561 1.00 66.25 88 PRO A C 1
ATOM 671 O O . PRO A 1 88 ? -1.633 10.501 7.395 1.00 66.25 88 PRO A O 1
ATOM 674 N N . ILE A 1 89 ? -1.945 11.924 9.121 1.00 60.78 89 ILE A N 1
ATOM 675 C CA . ILE A 1 89 ? -1.222 13.059 8.534 1.00 60.78 89 ILE A CA 1
ATOM 676 C C . ILE A 1 89 ? 0.221 12.613 8.296 1.00 60.78 89 ILE A C 1
ATOM 678 O O . ILE A 1 89 ? 0.849 12.082 9.211 1.00 60.78 89 ILE A O 1
ATOM 682 N N . ALA A 1 90 ? 0.765 12.828 7.099 1.00 60.56 90 ALA A N 1
ATOM 683 C CA . ALA A 1 90 ? 2.197 12.637 6.902 1.00 60.56 90 ALA A CA 1
ATOM 684 C C . ALA A 1 90 ? 2.961 13.644 7.779 1.00 60.56 90 ALA A C 1
ATOM 686 O O . ALA A 1 90 ? 2.790 14.854 7.625 1.00 60.56 90 ALA A O 1
ATOM 687 N N . GLU A 1 91 ? 3.783 13.149 8.704 1.00 59.19 91 GLU A N 1
ATOM 688 C CA . GLU A 1 91 ? 4.643 13.999 9.527 1.00 59.19 91 GLU A CA 1
ATOM 689 C C . GLU A 1 91 ? 5.685 14.726 8.662 1.00 59.19 91 GLU A C 1
ATOM 691 O O . GLU A 1 91 ? 6.101 14.245 7.602 1.00 59.19 91 GLU A O 1
ATOM 696 N N . ALA A 1 92 ? 6.123 15.902 9.116 1.00 56.88 92 ALA A N 1
ATOM 697 C CA . ALA A 1 92 ? 7.150 16.671 8.425 1.00 56.88 92 ALA A CA 1
ATOM 698 C C . ALA A 1 92 ? 8.450 15.852 8.320 1.00 56.88 92 ALA A C 1
ATOM 700 O O . ALA A 1 92 ? 9.035 15.469 9.329 1.00 56.88 92 ALA A O 1
ATOM 701 N N . GLY A 1 93 ? 8.903 15.595 7.090 1.00 56.28 93 GLY A N 1
ATOM 702 C CA . GLY A 1 93 ? 10.102 14.795 6.813 1.00 56.28 93 GLY A CA 1
ATOM 703 C C . GLY A 1 93 ? 9.840 13.315 6.513 1.00 56.28 93 GLY A C 1
ATOM 704 O O . GLY A 1 93 ? 10.770 12.618 6.116 1.00 56.28 93 GLY A O 1
ATOM 705 N N . ALA A 1 94 ? 8.597 12.834 6.626 1.00 61.00 94 ALA A N 1
ATOM 706 C CA . ALA A 1 94 ? 8.246 11.493 6.171 1.00 61.00 94 ALA A CA 1
ATOM 707 C C . ALA A 1 94 ? 8.329 11.392 4.637 1.00 61.00 94 ALA A C 1
ATOM 709 O O . ALA A 1 94 ? 7.915 12.301 3.909 1.00 61.00 94 ALA A O 1
ATOM 710 N N . SER A 1 95 ? 8.818 10.255 4.129 1.00 66.94 95 SER A N 1
ATOM 711 C CA . SER A 1 95 ? 8.687 9.937 2.705 1.00 66.94 95 SER A CA 1
ATOM 712 C C . SER A 1 95 ? 7.206 9.917 2.329 1.00 66.94 95 SER A C 1
ATOM 714 O O . SER A 1 95 ? 6.367 9.415 3.080 1.00 66.94 95 SER A O 1
ATOM 716 N N . SER A 1 96 ? 6.870 10.393 1.127 1.00 73.56 96 SER A N 1
ATOM 717 C CA . SER A 1 96 ? 5.489 10.345 0.627 1.00 73.56 96 SER A CA 1
ATOM 718 C C . SER A 1 96 ? 4.906 8.924 0.581 1.00 73.56 96 SER A C 1
ATOM 720 O O . SER A 1 96 ? 3.690 8.774 0.523 1.00 73.56 96 SER A O 1
ATOM 722 N N . ALA A 1 97 ? 5.755 7.888 0.622 1.00 81.44 97 ALA A N 1
ATOM 723 C CA . ALA A 1 97 ? 5.352 6.486 0.654 1.00 81.44 97 ALA A CA 1
ATOM 724 C 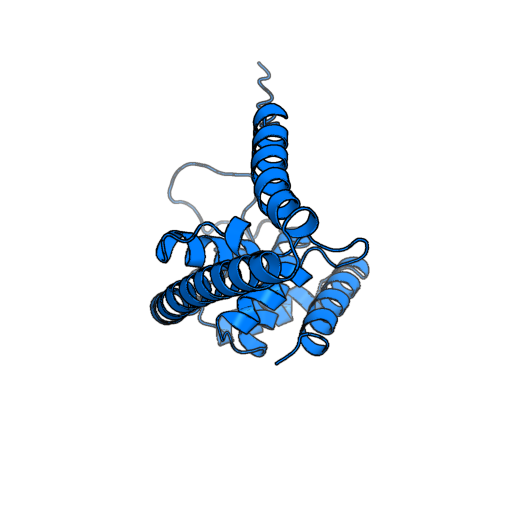C . ALA A 1 97 ? 5.005 5.967 2.066 1.00 81.44 97 ALA A C 1
ATOM 726 O O . ALA A 1 97 ? 4.230 5.018 2.185 1.00 81.44 97 ALA A O 1
ATOM 727 N N . THR A 1 98 ? 5.529 6.578 3.135 1.00 85.12 98 THR A N 1
ATOM 728 C CA . THR A 1 98 ? 5.426 6.063 4.514 1.00 85.12 98 THR A CA 1
ATOM 729 C C . THR A 1 98 ? 3.980 5.833 4.982 1.00 85.12 98 THR A C 1
ATOM 731 O O . THR A 1 98 ? 3.701 4.736 5.474 1.00 85.12 98 THR A O 1
ATOM 734 N N . PRO A 1 99 ? 3.021 6.767 4.793 1.00 84.25 99 PRO A N 1
ATOM 735 C CA . PRO A 1 99 ? 1.636 6.541 5.221 1.00 84.25 99 PRO A CA 1
ATOM 736 C C . PRO A 1 99 ? 0.991 5.338 4.518 1.00 84.25 99 PRO A C 1
ATOM 738 O O . PRO A 1 99 ? 0.235 4.579 5.125 1.00 84.25 99 PRO A O 1
ATOM 741 N N . TRP A 1 100 ? 1.331 5.121 3.247 1.00 87.50 100 TRP A N 1
ATOM 742 C CA . TRP A 1 100 ? 0.812 4.013 2.446 1.00 87.50 100 TRP A CA 1
ATOM 743 C C . TRP A 1 100 ? 1.366 2.668 2.899 1.00 87.50 100 TRP A C 1
ATOM 745 O O . TRP A 1 100 ? 0.609 1.704 2.996 1.00 87.50 100 TRP A O 1
ATOM 755 N N . VAL A 1 101 ? 2.659 2.613 3.233 1.00 89.62 101 VAL A N 1
ATOM 756 C CA . VAL A 1 101 ? 3.306 1.422 3.803 1.00 89.62 101 VAL A CA 1
ATOM 757 C C . VAL A 1 101 ? 2.666 1.053 5.139 1.00 89.62 101 VAL A C 1
ATOM 759 O O . VAL A 1 101 ? 2.290 -0.101 5.338 1.00 89.62 101 VAL A O 1
ATOM 762 N N . GLN A 1 102 ? 2.455 2.030 6.025 1.00 87.81 102 GLN A N 1
ATOM 763 C CA . GLN A 1 102 ? 1.811 1.801 7.321 1.00 87.81 102 GLN A CA 1
ATOM 764 C C . GLN A 1 102 ? 0.384 1.261 7.173 1.00 87.81 102 GLN A C 1
ATOM 766 O O . GLN A 1 102 ? -0.012 0.336 7.887 1.00 87.81 102 GLN A O 1
ATOM 771 N N . VAL A 1 103 ? -0.404 1.818 6.248 1.00 89.12 103 VAL A N 1
ATOM 772 C CA . VAL A 1 103 ? -1.751 1.307 5.969 1.00 89.12 103 VAL A CA 1
ATOM 773 C C . VAL A 1 103 ? -1.669 -0.106 5.396 1.00 89.12 103 VAL A C 1
ATOM 775 O O . VAL A 1 103 ? -2.318 -0.998 5.934 1.00 89.12 103 VAL A O 1
ATOM 778 N N . ALA A 1 104 ? -0.844 -0.346 4.375 1.00 91.19 104 ALA A N 1
ATOM 779 C CA . ALA A 1 104 ? -0.681 -1.658 3.748 1.00 91.19 104 ALA A CA 1
ATOM 780 C C . ALA A 1 104 ? -0.280 -2.756 4.752 1.00 91.19 104 ALA A C 1
ATOM 782 O O . ALA A 1 104 ? -0.860 -3.845 4.739 1.00 91.19 104 ALA A O 1
ATOM 783 N N . ALA A 1 105 ? 0.629 -2.445 5.680 1.00 90.62 105 ALA A N 1
ATOM 784 C CA . ALA A 1 105 ? 1.003 -3.334 6.777 1.00 90.62 105 ALA A CA 1
ATOM 785 C C . ALA A 1 105 ? -0.198 -3.654 7.686 1.00 90.62 105 ALA A C 1
ATOM 787 O O . ALA A 1 105 ? -0.491 -4.822 7.939 1.00 90.62 105 ALA A O 1
ATOM 788 N N . LYS A 1 106 ? -0.990 -2.647 8.090 1.00 90.00 106 LYS A N 1
ATOM 789 C CA . LYS A 1 106 ? -2.218 -2.853 8.890 1.00 90.00 106 LYS A CA 1
ATOM 790 C C . LYS A 1 106 ? -3.278 -3.688 8.164 1.00 90.00 106 LYS A C 1
ATOM 792 O O . LYS A 1 106 ? -4.025 -4.440 8.804 1.00 90.00 106 LYS A O 1
ATOM 797 N N . LEU A 1 107 ? -3.346 -3.594 6.835 1.00 91.31 107 LEU A N 1
ATOM 798 C CA . LEU A 1 107 ? -4.206 -4.453 6.019 1.00 91.31 107 LEU A CA 1
ATOM 799 C C . LEU A 1 107 ? -3.738 -5.914 6.020 1.00 91.31 107 LEU A C 1
ATOM 801 O O . LEU A 1 107 ? -4.551 -6.790 5.747 1.00 91.31 107 LEU A O 1
ATOM 805 N N . GLY A 1 108 ? -2.492 -6.196 6.405 1.00 89.69 108 GLY A N 1
ATOM 806 C CA . GLY A 1 108 ? -1.907 -7.536 6.418 1.00 89.69 108 GLY A CA 1
ATOM 807 C C . GLY A 1 108 ? -1.257 -7.925 5.091 1.00 89.69 108 GLY A C 1
ATOM 808 O O . GLY A 1 108 ? -1.166 -9.112 4.784 1.00 89.69 108 GLY A O 1
ATOM 809 N N . MET A 1 109 ? -0.842 -6.950 4.275 1.00 92.19 109 MET A N 1
ATOM 810 C CA . MET A 1 109 ? -0.038 -7.233 3.085 1.00 92.19 109 MET A CA 1
ATOM 811 C C . MET A 1 109 ? 1.353 -7.723 3.503 1.00 92.19 109 MET A C 1
ATOM 813 O O . MET A 1 109 ? 1.972 -7.152 4.397 1.00 92.19 109 MET A O 1
ATOM 817 N N . ALA A 1 110 ? 1.852 -8.769 2.840 1.00 91.19 110 ALA A N 1
ATOM 818 C CA . ALA A 1 110 ? 3.212 -9.251 3.058 1.00 91.19 110 ALA A CA 1
ATOM 819 C C . ALA A 1 110 ? 4.239 -8.171 2.679 1.00 91.19 110 ALA A C 1
ATOM 821 O O . ALA A 1 110 ? 4.043 -7.455 1.694 1.00 91.19 110 ALA A O 1
ATOM 822 N N . ALA A 1 111 ? 5.341 -8.087 3.430 1.00 91.25 111 ALA A N 1
ATOM 823 C CA . ALA A 1 111 ? 6.396 -7.099 3.202 1.00 91.25 111 ALA A CA 1
ATOM 824 C C . ALA A 1 111 ? 6.924 -7.146 1.758 1.00 91.25 111 ALA A C 1
ATOM 826 O O . ALA A 1 111 ? 7.002 -6.107 1.109 1.00 91.25 111 ALA A O 1
ATOM 827 N N . ASP A 1 112 ? 7.157 -8.342 1.213 1.00 91.38 112 ASP A N 1
ATOM 828 C CA . ASP A 1 112 ? 7.634 -8.525 -0.164 1.00 91.38 112 ASP A CA 1
ATOM 829 C C . ASP A 1 112 ? 6.664 -7.941 -1.202 1.00 91.38 112 ASP A C 1
ATOM 831 O O . ASP A 1 112 ? 7.081 -7.308 -2.173 1.00 91.38 112 ASP A O 1
ATOM 835 N N . ARG A 1 113 ? 5.352 -8.068 -0.963 1.00 91.81 113 ARG A N 1
ATOM 836 C CA . ARG A 1 113 ? 4.326 -7.468 -1.825 1.00 91.81 113 ARG A CA 1
ATOM 837 C C . ARG A 1 113 ? 4.330 -5.945 -1.709 1.00 91.81 113 ARG A C 1
ATOM 839 O O . ARG A 1 113 ? 4.204 -5.255 -2.717 1.00 91.81 113 ARG A O 1
ATOM 846 N N . ILE A 1 114 ? 4.486 -5.403 -0.500 1.00 93.75 114 ILE A N 1
ATOM 847 C CA . ILE A 1 114 ? 4.599 -3.950 -0.299 1.00 93.75 114 ILE A CA 1
ATOM 848 C C . ILE A 1 114 ? 5.838 -3.420 -1.032 1.00 93.75 114 ILE A C 1
ATOM 850 O O . ILE A 1 114 ? 5.728 -2.448 -1.778 1.00 93.75 114 ILE A O 1
ATOM 854 N N . ALA A 1 115 ? 6.984 -4.092 -0.888 1.00 92.88 115 ALA A N 1
ATOM 855 C CA . ALA A 1 115 ? 8.214 -3.765 -1.602 1.00 92.88 115 ALA A CA 1
ATOM 856 C C . ALA A 1 115 ? 7.998 -3.775 -3.120 1.00 92.88 115 ALA A C 1
ATOM 858 O O . ALA A 1 115 ? 8.403 -2.837 -3.803 1.00 92.88 115 ALA A O 1
ATOM 859 N N . LEU A 1 116 ? 7.292 -4.776 -3.651 1.00 92.62 116 LEU A N 1
ATOM 860 C CA . LEU A 1 116 ? 6.961 -4.852 -5.073 1.00 92.62 116 LEU A CA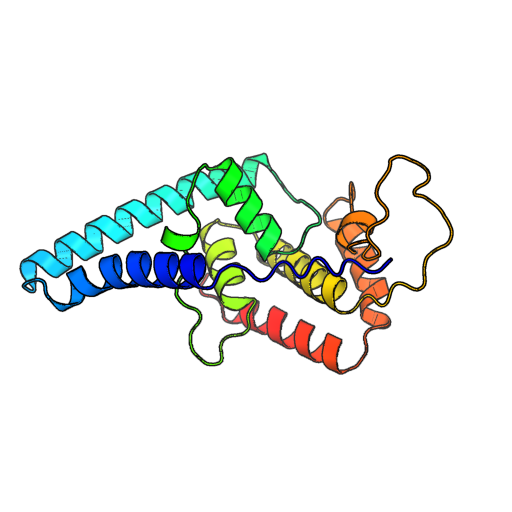 1
ATOM 861 C C . LEU A 1 116 ? 6.144 -3.639 -5.555 1.00 92.62 116 LEU A C 1
ATOM 863 O O . LEU A 1 116 ? 6.478 -3.037 -6.574 1.00 92.62 116 LEU A O 1
ATOM 867 N N . HIS A 1 117 ? 5.124 -3.211 -4.806 1.00 91.75 117 HIS A N 1
ATOM 868 C CA . HIS A 1 117 ? 4.349 -2.013 -5.154 1.00 91.75 117 HIS A CA 1
ATOM 869 C C . HIS A 1 117 ? 5.136 -0.700 -4.998 1.00 91.75 117 HIS A C 1
ATOM 871 O O . HIS A 1 117 ? 4.883 0.254 -5.736 1.00 91.75 117 HIS A O 1
ATOM 877 N N . LEU A 1 118 ? 6.084 -0.626 -4.058 1.00 90.94 118 LEU A N 1
ATOM 878 C CA . LEU A 1 118 ? 6.996 0.517 -3.933 1.00 90.94 118 LEU A CA 1
ATOM 879 C C . LEU A 1 118 ? 7.948 0.598 -5.128 1.00 90.94 118 LEU A C 1
ATOM 881 O O . LEU A 1 118 ? 8.163 1.681 -5.667 1.00 90.94 118 LEU A O 1
ATOM 885 N N . ARG A 1 119 ? 8.462 -0.547 -5.587 1.00 91.00 119 ARG A N 1
ATOM 886 C CA . ARG A 1 119 ? 9.279 -0.641 -6.802 1.00 91.00 119 ARG A CA 1
ATOM 887 C C . ARG A 1 119 ? 8.497 -0.181 -8.031 1.00 91.00 119 ARG A C 1
ATOM 889 O O . ARG A 1 119 ? 9.020 0.635 -8.784 1.00 91.00 119 ARG A O 1
ATOM 896 N N . LEU A 1 120 ? 7.233 -0.601 -8.178 1.00 88.94 120 LEU A N 1
ATOM 897 C CA . LEU A 1 120 ? 6.328 -0.093 -9.222 1.00 88.94 120 LEU A CA 1
ATOM 898 C C . LEU A 1 120 ? 6.124 1.424 -9.124 1.00 88.94 120 LEU A C 1
ATOM 900 O O . LEU A 1 120 ? 6.197 2.116 -10.131 1.00 88.94 120 LEU A O 1
ATOM 904 N N . TRP A 1 121 ? 5.924 1.957 -7.918 1.00 87.81 121 TRP A N 1
ATOM 905 C CA . TRP A 1 121 ? 5.744 3.395 -7.706 1.00 87.81 121 TRP A CA 1
ATOM 906 C C . TRP A 1 121 ? 6.983 4.220 -8.088 1.00 87.81 121 TRP A C 1
ATOM 908 O O . TRP A 1 121 ? 6.852 5.284 -8.691 1.00 87.81 121 TRP A O 1
ATOM 918 N N . VAL A 1 122 ? 8.189 3.736 -7.773 1.00 86.19 122 VAL A N 1
ATOM 919 C CA . VAL A 1 122 ? 9.438 4.370 -8.228 1.00 86.19 122 VAL A CA 1
ATOM 920 C C . VAL A 1 122 ? 9.588 4.223 -9.741 1.00 86.19 122 VAL A C 1
ATOM 922 O O . VAL A 1 122 ? 9.919 5.196 -10.416 1.00 86.19 122 VAL A O 1
ATOM 925 N N . ALA A 1 123 ? 9.297 3.043 -10.287 1.00 84.50 123 ALA A N 1
ATOM 926 C CA . ALA A 1 123 ? 9.355 2.794 -11.720 1.00 84.50 123 ALA A CA 1
ATOM 927 C C . ALA A 1 123 ? 8.444 3.754 -12.496 1.00 84.50 123 ALA A C 1
ATOM 929 O O . ALA A 1 123 ? 8.909 4.396 -13.429 1.00 84.50 123 ALA A O 1
ATOM 930 N N . ASP A 1 124 ? 7.195 3.945 -12.066 1.00 80.81 124 ASP A N 1
ATOM 931 C CA . ASP A 1 124 ? 6.252 4.892 -12.679 1.00 80.81 124 ASP A CA 1
ATOM 932 C C . ASP A 1 124 ? 6.761 6.343 -12.679 1.00 80.81 124 ASP A C 1
ATOM 934 O O . ASP A 1 124 ? 6.421 7.122 -13.566 1.00 80.81 124 ASP A O 1
ATOM 938 N N . ARG A 1 125 ? 7.606 6.715 -11.711 1.00 78.38 125 ARG A N 1
ATOM 939 C CA . ARG A 1 125 ? 8.174 8.068 -11.604 1.00 78.38 125 ARG A CA 1
ATOM 940 C C . ARG A 1 125 ? 9.419 8.294 -12.454 1.00 78.38 125 ARG A C 1
ATOM 942 O O . ARG A 1 125 ? 9.707 9.441 -12.789 1.00 78.38 125 ARG A O 1
ATOM 949 N N . PHE A 1 126 ? 10.173 7.239 -12.756 1.00 75.38 126 PHE A N 1
ATOM 950 C CA . PHE A 1 126 ? 11.499 7.352 -13.379 1.00 75.38 126 PHE A CA 1
ATOM 951 C C . PHE A 1 126 ? 11.683 6.531 -14.643 1.00 75.38 126 PHE A C 1
ATOM 953 O O . PHE A 1 126 ? 12.739 6.629 -15.271 1.00 75.38 126 PHE A O 1
ATOM 960 N N . ALA A 1 127 ? 10.686 5.752 -15.051 1.00 64.62 127 ALA A N 1
ATOM 961 C CA . ALA A 1 127 ? 10.663 5.181 -16.379 1.00 64.62 127 ALA A CA 1
ATOM 962 C C . ALA A 1 127 ? 10.510 6.321 -17.386 1.00 64.62 127 ALA A C 1
ATOM 964 O O . ALA A 1 127 ? 9.416 6.705 -17.797 1.00 64.62 127 ALA A O 1
ATOM 965 N N . VAL A 1 128 ? 11.650 6.856 -17.812 1.00 52.66 128 VAL A N 1
ATOM 966 C CA . VAL A 1 128 ? 11.775 7.467 -19.124 1.00 52.66 128 VAL A CA 1
ATOM 967 C C . VAL A 1 128 ? 11.549 6.320 -20.097 1.00 52.66 128 VAL A C 1
ATOM 969 O O . VAL A 1 128 ? 12.467 5.574 -20.422 1.00 52.66 128 VAL A O 1
ATOM 972 N N . LEU A 1 129 ? 10.292 6.105 -20.478 1.00 48.97 129 LEU A N 1
ATOM 973 C CA . LEU A 1 129 ? 9.961 5.219 -21.578 1.00 48.97 129 LEU A CA 1
ATOM 974 C C . LEU A 1 129 ? 10.683 5.764 -22.811 1.00 48.97 129 LEU A C 1
ATOM 976 O O . LEU A 1 129 ? 10.207 6.706 -23.446 1.00 48.97 129 LEU A O 1
ATOM 980 N N . GLU A 1 130 ? 11.805 5.149 -23.194 1.00 40.47 130 GLU A N 1
ATOM 981 C CA . GLU A 1 130 ? 12.001 4.977 -24.625 1.00 40.47 130 GLU A CA 1
ATOM 982 C C . GLU A 1 130 ? 10.729 4.281 -25.123 1.00 40.47 130 GLU A C 1
ATOM 984 O O . GLU A 1 130 ? 10.350 3.244 -24.565 1.00 40.47 130 GLU A O 1
ATOM 989 N N . PRO A 1 131 ? 9.992 4.872 -26.077 1.00 35.91 131 PRO A N 1
ATOM 990 C CA . PRO A 1 131 ? 8.779 4.261 -26.578 1.00 35.91 131 PRO A CA 1
ATOM 991 C C . PRO A 1 131 ? 9.166 2.928 -27.214 1.00 35.91 131 PRO A C 1
ATOM 993 O O . PRO A 1 131 ? 9.668 2.884 -28.336 1.00 35.91 131 PRO A O 1
ATOM 996 N N . ALA A 1 132 ? 8.940 1.833 -26.489 1.00 33.19 132 ALA A N 1
ATOM 997 C CA . ALA A 1 132 ? 9.015 0.505 -27.064 1.00 33.19 132 ALA A CA 1
ATOM 998 C C . ALA A 1 132 ? 8.062 0.480 -28.275 1.00 33.19 132 ALA A C 1
ATOM 1000 O O . ALA A 1 132 ? 6.911 0.926 -28.161 1.00 33.19 132 ALA A O 1
ATOM 1001 N N . PRO A 1 133 ? 8.520 0.032 -29.455 1.00 34.03 133 PRO A N 1
ATOM 1002 C CA . PRO A 1 133 ? 7.731 0.126 -30.666 1.00 34.03 133 PRO A CA 1
ATOM 1003 C C . PRO A 1 133 ? 6.485 -0.758 -30.542 1.00 34.03 133 PRO A C 1
ATOM 1005 O O . PRO A 1 133 ? 6.571 -1.976 -30.450 1.00 34.03 133 PRO A O 1
ATOM 1008 N N . ALA A 1 134 ? 5.328 -0.095 -30.557 1.00 37.25 134 ALA A N 1
ATOM 1009 C CA . ALA A 1 134 ? 4.036 -0.592 -31.017 1.00 37.25 134 ALA A CA 1
ATOM 1010 C C . ALA A 1 134 ? 3.581 -1.975 -30.509 1.00 37.25 134 ALA A C 1
ATOM 1012 O O . ALA A 1 134 ? 3.660 -2.963 -31.230 1.00 37.25 134 ALA A O 1
ATOM 1013 N N . LEU A 1 135 ? 2.921 -2.005 -29.348 1.00 31.98 135 LEU A N 1
ATOM 1014 C CA . LEU A 1 135 ? 1.943 -3.056 -29.021 1.00 31.98 135 LEU A CA 1
ATOM 1015 C C . LEU A 1 135 ? 0.722 -2.512 -28.255 1.00 31.98 135 LEU A C 1
ATOM 1017 O O . LEU A 1 135 ? 0.197 -3.158 -27.362 1.00 31.98 135 LEU A O 1
ATOM 1021 N N . VAL A 1 136 ? 0.220 -1.324 -28.612 1.00 34.75 136 VAL A N 1
ATOM 1022 C CA . VAL A 1 136 ? -1.133 -0.891 -28.199 1.00 34.75 136 VAL A CA 1
ATOM 1023 C C . VAL A 1 136 ? -1.827 -0.186 -29.361 1.00 34.75 136 VAL A C 1
ATOM 1025 O O . VAL A 1 136 ? -2.139 1.000 -29.333 1.00 34.75 136 VAL A O 1
ATOM 1028 N N . ALA A 1 137 ? -2.081 -0.941 -30.426 1.00 34.56 137 ALA A N 1
ATOM 1029 C CA . ALA A 1 137 ? -3.090 -0.579 -31.407 1.00 34.56 137 ALA A CA 1
ATOM 1030 C C . ALA A 1 137 ? -4.433 -1.186 -30.989 1.00 34.56 137 ALA A C 1
ATOM 1032 O O . ALA A 1 137 ? -4.933 -2.035 -31.699 1.00 34.56 137 ALA A O 1
ATOM 1033 N N . HIS A 1 138 ? -5.021 -0.782 -29.857 1.00 33.16 138 HIS A N 1
ATOM 1034 C CA . HIS A 1 138 ? -6.475 -0.868 -29.664 1.00 33.16 138 HIS A CA 1
ATOM 1035 C C . HIS A 1 138 ? -6.955 0.112 -28.581 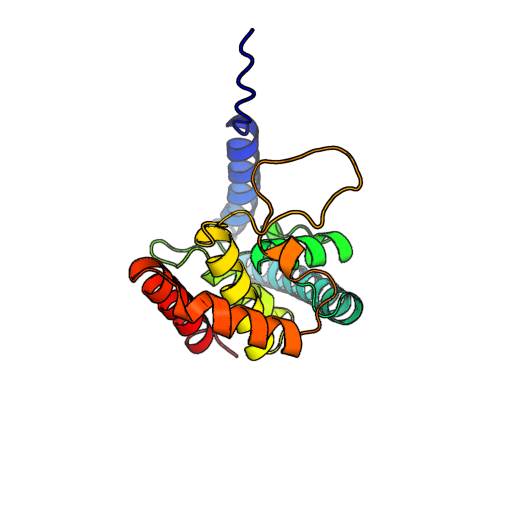1.00 33.16 138 HIS A C 1
ATOM 1037 O O . HIS A 1 138 ? -6.565 0.036 -27.424 1.00 33.16 138 HIS A O 1
ATOM 1043 N N . ARG A 1 139 ? -7.879 0.987 -29.006 1.00 32.53 139 ARG A N 1
ATOM 1044 C CA . ARG A 1 139 ? -8.734 1.905 -28.226 1.00 32.53 139 ARG A CA 1
ATOM 1045 C C . ARG A 1 139 ? -8.073 3.136 -27.589 1.00 32.53 139 ARG A C 1
ATOM 1047 O O . ARG A 1 139 ? -7.888 3.241 -26.389 1.00 32.53 139 ARG A O 1
ATOM 1054 N N . GLY A 1 140 ? -7.934 4.170 -28.420 1.00 30.30 140 GLY A N 1
ATOM 1055 C CA . GLY A 1 140 ? -8.727 5.392 -28.228 1.00 30.30 140 GLY A CA 1
ATOM 1056 C C . GLY A 1 140 ? -8.575 6.149 -26.906 1.00 30.30 140 GLY A C 1
ATOM 1057 O O . GLY A 1 140 ? -9.579 6.408 -26.255 1.00 30.30 140 GLY A O 1
ATOM 1058 N N . LYS A 1 141 ? -7.347 6.530 -26.551 1.00 30.50 141 LYS A N 1
ATOM 1059 C CA . LYS A 1 141 ? -6.941 7.815 -25.941 1.00 30.50 141 LYS A CA 1
ATOM 1060 C C . LYS A 1 141 ? -5.477 7.654 -25.548 1.00 30.50 141 LYS A C 1
ATOM 1062 O O . LYS A 1 141 ? -5.163 7.148 -24.478 1.00 30.50 141 LYS A O 1
ATOM 1067 N N . ALA A 1 142 ? -4.580 8.041 -26.447 1.00 34.19 142 ALA A N 1
ATOM 1068 C CA . ALA A 1 142 ? -3.164 8.134 -26.132 1.00 34.19 142 ALA A CA 1
ATOM 1069 C C . ALA A 1 142 ? -2.968 9.272 -25.116 1.00 34.19 142 ALA A C 1
ATOM 1071 O O . ALA A 1 142 ? -2.878 10.439 -25.496 1.00 34.19 142 ALA A O 1
ATOM 1072 N N . SER A 1 143 ? -2.956 8.937 -23.825 1.00 36.34 143 SER A N 1
ATOM 1073 C CA . SER A 1 143 ? -2.225 9.747 -22.855 1.00 36.34 143 SER A CA 1
ATOM 1074 C C . SER A 1 143 ? -0.741 9.557 -23.154 1.00 36.34 143 SER A C 1
ATOM 1076 O O . SER A 1 143 ? -0.298 8.434 -23.389 1.00 36.34 143 SER A O 1
ATOM 1078 N N . LYS A 1 144 ? 0.028 10.644 -23.165 1.00 35.38 144 LYS A N 1
ATOM 1079 C CA . LYS A 1 144 ? 1.492 10.627 -23.334 1.00 35.38 144 LYS A CA 1
ATOM 1080 C C . LYS A 1 144 ? 2.237 9.996 -22.146 1.00 35.38 144 LYS A C 1
ATOM 1082 O O . LYS A 1 144 ? 3.459 10.000 -22.130 1.00 35.38 144 LYS A O 1
ATOM 1087 N N . GLU A 1 145 ? 1.513 9.429 -21.193 1.00 40.31 145 GLU A N 1
ATOM 1088 C CA . GLU A 1 145 ? 2.026 8.675 -20.060 1.00 40.31 145 GLU A CA 1
ATOM 1089 C C . GLU A 1 145 ? 1.482 7.253 -20.186 1.00 40.31 145 GLU A C 1
ATOM 1091 O O . GLU A 1 145 ? 0.402 6.932 -19.686 1.00 40.31 145 GLU A O 1
ATOM 1096 N N . ALA A 1 146 ? 2.192 6.386 -20.908 1.00 47.34 146 ALA A N 1
ATOM 1097 C CA . ALA A 1 146 ? 2.019 4.967 -20.644 1.00 47.34 146 ALA A CA 1
ATOM 1098 C C . ALA A 1 146 ? 2.560 4.758 -19.227 1.00 47.34 146 ALA A C 1
ATOM 1100 O O . ALA A 1 146 ? 3.765 4.786 -19.012 1.00 47.34 146 ALA A O 1
ATOM 1101 N N . SER A 1 147 ? 1.673 4.663 -18.238 1.00 56.75 147 SER A N 1
ATOM 1102 C CA . SER A 1 147 ? 2.094 4.277 -16.896 1.00 56.75 147 SER A CA 1
ATOM 1103 C C . SER A 1 147 ? 2.784 2.924 -17.006 1.00 56.75 147 SER A C 1
ATOM 1105 O O . SER A 1 147 ? 2.316 2.025 -17.705 1.00 56.75 147 SER A O 1
ATOM 1107 N N . VAL A 1 148 ? 3.913 2.793 -16.329 1.00 60.53 148 VAL A N 1
ATOM 1108 C CA . VAL A 1 148 ? 4.658 1.552 -16.192 1.00 60.53 148 VAL A CA 1
ATOM 1109 C C . VAL A 1 148 ? 3.718 0.436 -15.753 1.00 60.53 148 VAL A C 1
ATOM 1111 O O . VAL A 1 148 ? 3.791 -0.647 -16.317 1.00 60.53 148 VAL A O 1
ATOM 1114 N N . SER A 1 149 ? 2.732 0.721 -14.898 1.00 59.19 149 SER A N 1
ATOM 1115 C CA . SER A 1 149 ? 1.654 -0.215 -14.536 1.00 59.19 149 SER A CA 1
ATOM 1116 C C . SER A 1 149 ? 0.969 -0.934 -15.718 1.00 59.19 149 SER A C 1
ATOM 1118 O O . SER A 1 149 ? 0.586 -2.097 -15.588 1.00 59.19 149 SER A O 1
ATOM 1120 N N . LEU A 1 150 ? 0.866 -0.309 -16.901 1.00 60.34 150 LEU A N 1
ATOM 1121 C CA . LEU A 1 150 ? 0.335 -0.938 -18.120 1.00 60.34 150 LEU A CA 1
ATOM 1122 C C . LEU A 1 150 ? 1.281 -1.998 -18.700 1.00 60.34 150 LEU A C 1
ATOM 1124 O O . LEU A 1 150 ? 0.807 -2.991 -19.245 1.00 60.34 150 LEU A O 1
ATOM 1128 N N . VAL A 1 151 ? 2.598 -1.814 -18.567 1.00 68.88 151 VAL A N 1
ATOM 1129 C CA . VAL A 1 151 ? 3.620 -2.792 -18.988 1.00 68.88 151 VAL A CA 1
ATOM 1130 C C . VAL A 1 151 ? 3.552 -4.050 -18.126 1.00 68.88 151 VAL A C 1
ATOM 1132 O O . VAL A 1 151 ? 3.784 -5.150 -18.618 1.00 68.88 151 VAL A O 1
ATOM 1135 N N . PHE A 1 152 ? 3.197 -3.892 -16.852 1.00 73.12 152 PHE A N 1
ATOM 1136 C CA . PHE A 1 152 ? 3.100 -4.984 -15.887 1.00 73.12 152 PHE A CA 1
ATOM 1137 C C . PHE A 1 152 ? 1.700 -5.615 -15.826 1.00 73.12 152 PHE A C 1
ATOM 1139 O O . PHE A 1 152 ? 1.485 -6.568 -15.078 1.00 73.12 152 PHE A O 1
ATOM 1146 N N . HIS A 1 153 ? 0.734 -5.116 -16.604 1.00 74.56 153 HIS A N 1
ATOM 1147 C CA . HIS A 1 153 ? -0.647 -5.586 -16.552 1.00 74.56 153 HIS A CA 1
ATOM 1148 C C . HIS A 1 153 ? -0.770 -7.074 -16.918 1.00 74.56 153 HIS A C 1
ATOM 1150 O O . HIS A 1 153 ? -0.265 -7.521 -17.945 1.00 74.56 153 HIS A O 1
ATOM 1156 N N . GLY A 1 154 ? -1.470 -7.843 -16.079 1.00 71.50 154 GLY A N 1
ATOM 1157 C CA . GLY A 1 154 ? -1.648 -9.287 -16.262 1.00 71.50 154 GLY A CA 1
ATOM 1158 C C . GLY A 1 154 ? -0.441 -10.142 -15.860 1.00 71.50 154 GLY A C 1
ATOM 1159 O O . GLY A 1 154 ? -0.527 -11.364 -15.958 1.00 71.50 154 GLY A O 1
ATOM 1160 N N . MET A 1 155 ? 0.653 -9.532 -15.390 1.00 82.25 155 MET A N 1
ATOM 1161 C CA . MET A 1 155 ? 1.765 -10.261 -14.781 1.00 82.25 155 MET A CA 1
ATOM 1162 C C . MET A 1 155 ? 1.415 -10.681 -13.353 1.00 82.25 155 MET A C 1
ATOM 1164 O O . MET A 1 155 ? 0.769 -9.938 -12.610 1.00 82.25 155 MET A O 1
ATOM 1168 N N . ASP A 1 156 ? 1.880 -11.864 -12.962 1.00 85.88 156 ASP A N 1
ATOM 1169 C CA . ASP A 1 156 ? 1.910 -12.262 -11.558 1.00 85.88 156 ASP A CA 1
ATOM 1170 C C . ASP A 1 156 ? 3.049 -11.552 -10.797 1.00 85.88 156 ASP A C 1
ATOM 1172 O O . ASP A 1 156 ? 3.861 -10.818 -11.370 1.00 85.88 156 ASP A O 1
ATOM 1176 N N . GLU A 1 157 ? 3.097 -11.747 -9.476 1.00 88.31 157 GLU A N 1
ATOM 1177 C CA . GLU A 1 157 ? 4.082 -11.098 -8.601 1.00 88.31 157 GLU A CA 1
ATOM 1178 C C . GLU A 1 157 ? 5.533 -11.428 -8.992 1.00 88.31 157 GLU A C 1
ATOM 1180 O O . GLU A 1 157 ? 6.415 -10.569 -8.896 1.00 88.31 157 GLU A O 1
ATOM 1185 N N . GLN A 1 158 ? 5.792 -12.652 -9.464 1.00 88.75 158 GLN A N 1
ATOM 1186 C CA . GLN A 1 158 ? 7.137 -13.099 -9.812 1.00 88.75 158 GLN A CA 1
ATOM 1187 C C . GLN A 1 158 ? 7.600 -12.471 -11.129 1.00 88.75 158 GLN A C 1
ATOM 1189 O O . GLN A 1 158 ? 8.673 -11.865 -11.176 1.00 88.75 158 GLN A O 1
ATOM 1194 N N . ALA A 1 159 ? 6.772 -12.541 -12.172 1.00 86.88 159 ALA A N 1
ATOM 1195 C CA . ALA A 1 159 ? 7.054 -11.920 -13.460 1.00 86.88 159 ALA A CA 1
ATOM 1196 C C . ALA A 1 159 ? 7.221 -10.397 -13.322 1.00 86.88 159 ALA A C 1
ATOM 1198 O O . ALA A 1 159 ? 8.131 -9.815 -13.923 1.00 86.88 159 ALA A O 1
ATOM 1199 N N . ALA A 1 160 ? 6.404 -9.754 -12.479 1.00 87.38 160 ALA A N 1
ATOM 1200 C CA . ALA A 1 160 ? 6.545 -8.334 -12.182 1.00 87.38 160 ALA A CA 1
ATOM 1201 C C . ALA A 1 160 ? 7.875 -8.022 -11.479 1.00 87.38 160 ALA A C 1
ATOM 1203 O O . ALA A 1 160 ? 8.573 -7.081 -11.858 1.00 87.38 160 ALA A O 1
ATOM 1204 N N . SER A 1 161 ? 8.277 -8.838 -10.503 1.00 89.12 161 SER A N 1
ATOM 1205 C CA . SER A 1 161 ? 9.563 -8.677 -9.816 1.00 89.12 161 SER A CA 1
ATOM 1206 C C . SER A 1 161 ? 10.760 -8.813 -10.771 1.00 89.12 161 SER A C 1
ATOM 1208 O O . SER A 1 161 ? 11.686 -8.000 -10.733 1.00 89.12 161 SER A O 1
ATOM 1210 N N . GLU A 1 162 ? 10.732 -9.791 -11.680 1.00 88.00 162 GLU A N 1
ATOM 1211 C CA . GLU A 1 162 ? 11.790 -10.007 -12.675 1.00 88.00 162 GLU A CA 1
ATOM 1212 C C . GLU A 1 162 ? 11.880 -8.872 -13.706 1.00 88.00 162 GLU A C 1
ATOM 1214 O O . GLU A 1 162 ? 12.974 -8.458 -14.107 1.00 88.00 162 GLU A O 1
ATOM 1219 N N . ALA A 1 163 ? 10.740 -8.343 -14.154 1.00 86.25 163 ALA A N 1
ATOM 1220 C CA . ALA A 1 163 ? 10.714 -7.194 -15.052 1.00 86.25 163 ALA A CA 1
ATOM 1221 C C . ALA A 1 163 ? 11.212 -5.910 -14.360 1.00 86.25 163 ALA A C 1
ATOM 1223 O O . ALA A 1 163 ? 11.983 -5.166 -14.968 1.00 86.25 163 ALA A O 1
ATOM 1224 N N . LEU A 1 164 ? 10.888 -5.700 -13.080 1.00 87.94 164 LEU A N 1
ATOM 1225 C CA . LEU A 1 164 ? 11.420 -4.582 -12.294 1.00 87.94 164 LEU A CA 1
ATOM 1226 C C . LEU A 1 164 ? 12.932 -4.684 -12.073 1.00 87.94 164 LEU A C 1
ATOM 1228 O O . LEU A 1 164 ? 13.618 -3.683 -12.247 1.00 87.94 164 LEU A O 1
ATOM 1232 N N . ASN A 1 165 ? 13.479 -5.877 -11.809 1.00 89.62 165 ASN A N 1
ATOM 1233 C CA . ASN A 1 165 ? 14.933 -6.070 -11.671 1.00 89.62 165 ASN A CA 1
ATOM 1234 C C . ASN A 1 165 ? 15.700 -5.561 -12.908 1.00 89.62 165 ASN A C 1
ATOM 1236 O O . ASN A 1 165 ? 16.751 -4.929 -12.792 1.00 89.62 165 ASN A O 1
ATOM 1240 N N . ARG A 1 166 ? 15.167 -5.826 -14.110 1.00 85.94 166 ARG A N 1
ATOM 1241 C CA . ARG A 1 166 ? 15.764 -5.383 -15.384 1.00 85.94 166 ARG A CA 1
ATOM 1242 C C . ARG A 1 166 ? 15.647 -3.876 -15.609 1.00 85.94 166 ARG A C 1
ATOM 1244 O O . ARG A 1 166 ? 16.492 -3.288 -16.285 1.00 85.94 166 ARG A O 1
ATOM 1251 N N . LEU A 1 167 ? 14.593 -3.258 -15.087 1.00 85.00 167 LEU A N 1
ATOM 1252 C CA . LEU A 1 167 ? 14.387 -1.817 -15.179 1.00 85.00 167 LEU A CA 1
ATOM 1253 C C . LEU A 1 167 ? 15.295 -1.071 -14.187 1.00 85.00 167 LEU A C 1
ATOM 1255 O O . LEU A 1 167 ? 15.941 -0.088 -14.541 1.00 85.00 167 LEU A O 1
ATOM 1259 N N . GLU A 1 168 ? 15.412 -1.585 -12.966 1.00 87.75 168 GLU A N 1
ATOM 1260 C CA . GLU A 1 168 ? 16.186 -0.991 -11.873 1.00 87.75 168 GLU A CA 1
ATOM 1261 C C . GLU A 1 168 ? 17.687 -0.905 -12.165 1.00 87.75 168 GLU A C 1
ATOM 1263 O O . GLU A 1 168 ? 18.347 0.052 -11.748 1.00 87.75 168 GLU A O 1
ATOM 1268 N N . SER A 1 169 ? 18.239 -1.837 -12.951 1.00 85.94 169 SER A N 1
ATOM 1269 C CA . SER A 1 169 ? 19.639 -1.752 -13.391 1.00 85.94 169 SER A CA 1
ATOM 1270 C C . SER A 1 169 ? 19.922 -0.494 -14.223 1.00 85.94 169 SER A C 1
ATOM 1272 O O . SER A 1 169 ? 21.061 -0.030 -14.275 1.00 85.94 169 SER A O 1
ATOM 1274 N N . GLN A 1 170 ? 18.889 0.085 -14.838 1.00 85.12 170 GLN A N 1
ATOM 1275 C CA . GLN A 1 170 ? 18.971 1.263 -15.704 1.00 85.12 170 GLN A CA 1
ATOM 1276 C C . GLN A 1 170 ? 18.654 2.569 -14.960 1.00 85.12 170 GLN A C 1
ATOM 1278 O O . GLN A 1 170 ? 18.716 3.644 -15.552 1.00 85.12 170 GLN A O 1
ATOM 1283 N N . TYR A 1 171 ? 18.336 2.506 -13.662 1.00 84.25 171 TYR A N 1
ATOM 1284 C CA . TYR A 1 171 ? 17.952 3.692 -12.901 1.00 84.25 171 TYR A CA 1
ATOM 1285 C C . TYR A 1 171 ? 19.081 4.720 -12.783 1.00 84.25 171 TYR A C 1
ATOM 1287 O O . TYR A 1 171 ? 20.226 4.349 -12.493 1.00 84.25 171 TYR A O 1
ATOM 1295 N N . PRO A 1 172 ? 18.764 6.022 -12.909 1.00 84.69 172 PRO A N 1
ATOM 1296 C CA . PRO A 1 172 ? 19.693 7.075 -12.529 1.00 84.69 172 PRO A CA 1
ATOM 1297 C C . PRO A 1 172 ? 19.932 7.070 -11.002 1.00 84.69 172 PRO A C 1
ATOM 1299 O O . PRO A 1 172 ? 19.091 6.568 -10.249 1.00 84.69 172 PRO A O 1
ATOM 1302 N N . PRO A 1 173 ? 21.045 7.652 -10.507 1.00 86.56 173 PRO A N 1
ATOM 1303 C CA . PRO A 1 173 ? 21.409 7.614 -9.085 1.00 86.56 173 PRO A CA 1
ATOM 1304 C C . PRO A 1 173 ? 20.294 8.065 -8.129 1.00 86.56 173 PRO A C 1
ATOM 1306 O O . PRO A 1 173 ? 19.988 7.360 -7.174 1.00 86.56 173 PRO A O 1
ATOM 1309 N N . HIS A 1 174 ? 19.608 9.166 -8.440 1.00 83.69 174 HIS A N 1
ATOM 1310 C CA . HIS A 1 174 ? 18.522 9.697 -7.609 1.00 83.69 174 HIS A CA 1
ATOM 1311 C C . HIS A 1 174 ? 17.293 8.768 -7.536 1.00 83.69 174 HIS A C 1
ATOM 1313 O O . HIS A 1 174 ? 16.605 8.726 -6.520 1.00 83.69 174 HIS A O 1
ATOM 1319 N N . ALA A 1 175 ? 17.010 7.992 -8.590 1.00 84.50 175 ALA A N 1
ATOM 1320 C CA . ALA A 1 175 ? 15.925 7.010 -8.576 1.00 84.50 175 ALA A CA 1
ATOM 1321 C C . ALA A 1 175 ? 16.285 5.802 -7.700 1.00 84.50 175 ALA A C 1
ATOM 1323 O O . ALA A 1 175 ? 15.432 5.279 -6.984 1.00 84.50 175 ALA A O 1
ATOM 1324 N N . ARG A 1 176 ? 17.564 5.397 -7.703 1.00 86.25 176 ARG A N 1
ATOM 1325 C CA . ARG A 1 176 ? 18.076 4.369 -6.785 1.00 86.25 176 ARG A CA 1
ATOM 1326 C C . ARG A 1 176 ? 18.019 4.844 -5.338 1.00 86.25 176 ARG A C 1
ATOM 1328 O O . ARG A 1 176 ? 17.564 4.094 -4.488 1.00 86.25 176 ARG A O 1
ATOM 1335 N N . GLU A 1 177 ? 18.415 6.086 -5.065 1.00 88.19 177 GLU A N 1
ATOM 1336 C CA . GLU A 1 177 ? 18.302 6.690 -3.731 1.00 88.19 177 GLU A CA 1
ATOM 1337 C C . GLU A 1 177 ? 16.848 6.730 -3.247 1.00 88.19 177 GLU A C 1
ATOM 1339 O O . GLU A 1 177 ? 16.578 6.341 -2.109 1.00 88.19 177 GLU A O 1
ATOM 1344 N N . LEU A 1 178 ? 15.897 7.118 -4.111 1.00 85.69 178 LEU A N 1
ATOM 1345 C CA . LEU A 1 178 ? 14.478 7.090 -3.749 1.00 85.69 178 LEU A CA 1
ATOM 1346 C C . LEU A 1 178 ? 13.997 5.666 -3.455 1.00 85.69 178 LEU A C 1
ATOM 1348 O O . LEU A 1 178 ? 13.297 5.463 -2.463 1.00 85.69 178 LEU A O 1
ATOM 1352 N N . LEU A 1 179 ? 14.365 4.689 -4.291 1.00 88.94 179 LEU A N 1
ATOM 1353 C CA . LEU A 1 179 ? 14.002 3.292 -4.064 1.00 88.94 179 LEU A CA 1
ATOM 1354 C C . LEU A 1 179 ? 14.549 2.789 -2.728 1.00 88.94 179 LEU A C 1
ATOM 1356 O O . LEU A 1 179 ? 13.784 2.262 -1.926 1.00 88.94 179 LEU A O 1
ATOM 1360 N N . THR A 1 180 ? 15.834 3.015 -2.458 1.00 89.69 180 THR A N 1
ATOM 1361 C CA . THR A 1 180 ? 16.471 2.650 -1.188 1.00 89.69 180 THR A CA 1
ATOM 1362 C C . THR A 1 180 ? 15.761 3.302 -0.004 1.00 89.69 180 THR A C 1
ATOM 1364 O O . THR A 1 180 ? 15.451 2.620 0.965 1.00 89.69 180 THR A O 1
ATOM 1367 N N . SER A 1 181 ? 15.429 4.594 -0.090 1.00 86.25 181 SER A N 1
ATOM 1368 C CA . SER A 1 181 ? 14.689 5.297 0.966 1.00 86.25 181 SER A CA 1
ATOM 1369 C C . SER A 1 181 ? 13.290 4.711 1.197 1.00 86.25 181 SER A C 1
ATOM 1371 O O . SER A 1 181 ? 12.859 4.573 2.341 1.00 86.25 181 SER A O 1
ATOM 1373 N N . CYS A 1 182 ? 12.583 4.329 0.132 1.00 85.75 182 CYS A N 1
ATOM 1374 C CA . CYS A 1 182 ? 11.257 3.720 0.248 1.00 85.75 182 CYS A CA 1
ATOM 1375 C C . CYS A 1 182 ? 11.313 2.313 0.845 1.00 85.75 182 CYS A C 1
ATOM 1377 O O . CYS A 1 182 ? 10.455 1.966 1.652 1.00 85.75 182 CYS A O 1
ATOM 1379 N N . LEU A 1 183 ? 12.309 1.514 0.458 1.00 88.44 183 LEU A N 1
ATOM 1380 C CA . LEU A 1 183 ? 12.503 0.172 1.001 1.00 88.44 183 LEU A CA 1
ATOM 1381 C C . LEU A 1 183 ? 12.979 0.215 2.460 1.00 88.44 183 LEU A C 1
ATOM 1383 O O . LEU A 1 183 ? 12.494 -0.571 3.263 1.00 88.44 183 LEU A O 1
ATOM 1387 N N . ALA A 1 184 ? 13.817 1.182 2.842 1.00 85.00 184 ALA A N 1
ATOM 1388 C CA . ALA A 1 184 ? 14.186 1.399 4.243 1.00 85.00 184 ALA A CA 1
ATOM 1389 C C . ALA A 1 184 ? 12.960 1.732 5.115 1.00 85.00 184 ALA A C 1
ATOM 1391 O O . ALA A 1 184 ? 12.794 1.182 6.199 1.00 85.00 184 ALA A O 1
ATOM 1392 N N . ALA A 1 185 ? 12.024 2.543 4.605 1.00 75.25 185 ALA A N 1
ATOM 1393 C CA . ALA A 1 185 ? 10.779 2.848 5.317 1.00 75.25 185 ALA A CA 1
ATOM 1394 C C . ALA A 1 185 ? 9.884 1.614 5.566 1.00 75.25 185 ALA A C 1
ATOM 1396 O O . ALA A 1 185 ? 9.016 1.658 6.439 1.00 75.25 185 ALA A O 1
ATOM 1397 N N . LEU A 1 186 ? 10.064 0.528 4.804 1.00 82.12 186 LEU A N 1
ATOM 1398 C CA . LEU A 1 186 ? 9.401 -0.753 5.051 1.00 82.12 186 LEU A CA 1
ATOM 1399 C C . LEU A 1 186 ? 10.074 -1.539 6.186 1.00 82.12 186 LEU A C 1
ATOM 1401 O O . LEU A 1 186 ? 9.372 -2.208 6.941 1.00 82.12 186 LEU A O 1
ATOM 1405 N N . GLU A 1 187 ? 11.399 -1.458 6.322 1.00 77.81 187 GLU A N 1
ATOM 1406 C CA . GLU A 1 187 ? 12.146 -2.112 7.407 1.00 77.81 187 GLU A CA 1
ATOM 1407 C C . GLU A 1 187 ? 11.821 -1.498 8.775 1.00 77.81 187 GLU A C 1
ATOM 1409 O O . GLU A 1 187 ? 11.691 -2.224 9.761 1.00 77.81 187 GLU A O 1
ATOM 1414 N N . ASP A 1 188 ? 11.603 -0.182 8.808 1.00 69.06 188 ASP A N 1
ATOM 1415 C CA . ASP A 1 188 ? 11.271 0.573 10.022 1.00 69.06 188 ASP A CA 1
ATOM 1416 C C . ASP A 1 188 ? 9.780 0.503 10.411 1.00 69.06 188 ASP A C 1
ATOM 1418 O O . ASP A 1 188 ? 9.385 0.963 11.488 1.00 69.06 188 ASP A O 1
ATOM 1422 N N . ALA A 1 189 ? 8.914 -0.047 9.553 1.00 62.56 189 ALA A N 1
ATOM 1423 C CA . ALA A 1 189 ? 7.482 -0.104 9.821 1.00 62.56 189 ALA A CA 1
ATOM 1424 C C . ALA A 1 189 ? 7.161 -1.141 10.924 1.00 62.56 189 ALA A C 1
ATOM 1426 O O . ALA A 1 189 ? 7.606 -2.291 10.842 1.00 62.56 189 ALA A O 1
ATOM 1427 N N . PRO A 1 190 ? 6.357 -0.789 11.950 1.00 57.91 190 PRO A N 1
ATOM 1428 C CA . PRO A 1 190 ? 5.975 -1.734 12.995 1.00 57.91 190 PRO A CA 1
ATOM 1429 C C . PRO A 1 190 ? 5.178 -2.902 12.395 1.00 57.91 190 PRO A C 1
ATOM 1431 O O . PRO A 1 190 ? 4.206 -2.682 11.669 1.00 57.91 190 PRO A O 1
ATOM 1434 N N . ARG A 1 191 ? 5.622 -4.129 12.699 1.00 54.00 191 ARG A N 1
ATOM 1435 C CA . ARG A 1 191 ? 4.986 -5.388 12.276 1.00 54.00 191 ARG A CA 1
ATOM 1436 C C . ARG A 1 191 ? 3.675 -5.654 13.007 1.00 54.00 191 ARG A C 1
ATOM 1438 O O . ARG A 1 191 ? 3.615 -5.378 14.227 1.00 54.00 191 ARG A O 1
#

Foldseek 3Di:
DDDDPPPDPDVVVVVVLVVVLVVLVVVLVPDDPVVNVVSVVVLVVVLLVLLVLLLVLCVVVDDALAALVVVSVVSSVVSVHDVSSHFDDQPPPDDPCLSSLLSCVSSVHDLLSNLLNLLLVLCQVFPPDPPDPDDPPDDDDDDVRPRVSVVCGPPDSVRSVVVSVVVVVVGDPVSVVSSVSNSVSSVPHDD

Sequence (191 aa):
MDTNNNLKMPSDILDLVLAEWSANHIEWETAPPSQAFLVRAGEAARNGNAIRLMRNAVSELGFSPVPLPDYVATVANKARVNLGKIMPIAEAGASSATPWVQVAAKLGMAADRIALHLRLWVADRFAVLEPAPALVAHRGKASKEASVSLVFHGMDEQAASEALNRLESQYPPHARELLTSCLAALEDAPR

Organism: NCBI:txid748857

Radius of gyration: 19.64 Å; chains: 1; bounding box: 38×40×62 Å

pLDDT: mean 72.35, std 19.79, range [30.3, 94.25]